Protein AF-A0A679HUT7-F1 (afdb_monomer)

Nearest PDB structures (foldseek):
  3ffs-assembly1_A  TM=4.035E-01  e=1.672E-01  Cryptosporidium parvum
  3ffs-assembly1_B  TM=3.932E-01  e=1.771E-01  Cryptosporidium parvum
  3ffs-assembly1_D  TM=3.730E-01  e=3.342E-01  Cryptosporidium parvum
  4xa9-assembly5_E  TM=5.544E-01  e=2.828E+00  Legionella pneumophila subsp. pneumophila str. Philadelphia 1
  3qfe-assembly1_A  TM=3.026E-01  e=4.487E+00  Coccidioides immitis RS

Secondary structure (DSSP, 8-state):
-----HHHHHHHHTTTEEEEEEEEE-TTS-EEEEEEEEE-GGG--HHHHHHHHHT-PPEEEEEE--S---HHHHHHHTTS-EEEEEEEEES---HHHHHHHTT---SEEEEEESSPPPHHHHHHHH---S-TTTTTS-EEEEE-S---HHHHHHHTT--SEEEEEEEGGG--HHHHHHHHT--SSEEEEEEEEE-S-HHHHHHHHHHHHTSTTEEEEEEETTS-EEEEE-----HHHHHHHHHHHHHHHH--

Organism: NCBI:txid1751046

Foldseek 3Di:
DDDQDVVNVVVQVVQQKDKDKDWDQDPVRDIDIAIEIEHEAVRLDLVSLVVQLVVVDEHQEYEYEYCAADLSSLLSLLSRRYQEYYHAEHAEQEQSSLLNNLSRPYLEYEHHYNADYDLNSLLNNLPNVPDPPSPARREYAYEHAADDLSSLQSQLARAYEYHYEYALVRCDPNSLLSNLSRLHQAYEYEYDDDPPPVVSVVVSCVSQLVRPRYWYWYDDPVGDIDTDDPPPNPVVVSVVVVVVVVVVVVVD

Structure (mmCIF, N/CA/C/O backbone):
data_AF-A0A679HUT7-F1
#
_entry.id   AF-A0A679HUT7-F1
#
loop_
_atom_site.group_PDB
_atom_site.id
_atom_site.type_symbol
_atom_site.label_atom_id
_atom_site.label_alt_id
_atom_site.label_comp_id
_atom_site.label_asym_id
_atom_site.label_entity_id
_atom_site.label_seq_id
_atom_site.pdbx_PDB_ins_code
_atom_site.Cartn_x
_atom_site.Cartn_y
_atom_site.Cartn_z
_atom_site.occupancy
_atom_site.B_iso_or_equiv
_atom_site.auth_seq_id
_atom_site.auth_comp_id
_atom_site.auth_asym_id
_atom_site.auth_atom_id
_atom_site.pdbx_PDB_model_num
ATOM 1 N N . MET A 1 1 ? 19.231 12.111 -22.256 1.00 45.69 1 MET A N 1
ATOM 2 C CA . MET A 1 1 ? 17.973 11.472 -21.830 1.00 45.69 1 MET A CA 1
ATOM 3 C C . MET A 1 1 ? 17.830 10.221 -22.673 1.00 45.69 1 MET A C 1
ATOM 5 O O . MET A 1 1 ? 17.731 10.350 -23.886 1.00 45.69 1 MET A O 1
ATOM 9 N N . ASN A 1 2 ? 17.965 9.038 -22.075 1.00 46.59 2 ASN A N 1
ATOM 10 C CA . ASN A 1 2 ? 17.813 7.786 -22.813 1.00 46.59 2 ASN A CA 1
ATOM 11 C C . ASN A 1 2 ? 16.316 7.518 -22.929 1.00 46.59 2 ASN A C 1
ATOM 13 O O . ASN A 1 2 ? 15.714 6.972 -22.017 1.00 46.59 2 ASN A O 1
ATOM 17 N N . ILE A 1 3 ? 15.710 8.002 -24.010 1.00 56.81 3 ILE A N 1
ATOM 18 C CA . ILE A 1 3 ? 14.368 7.577 -24.402 1.00 56.81 3 ILE A CA 1
ATOM 19 C C . ILE A 1 3 ? 14.493 6.111 -24.814 1.00 56.81 3 ILE A C 1
ATOM 21 O O . ILE A 1 3 ? 15.479 5.749 -25.461 1.00 56.81 3 ILE A O 1
ATOM 25 N N . LEU A 1 4 ? 13.523 5.285 -24.419 1.00 61.19 4 LEU A N 1
ATOM 26 C CA . LEU A 1 4 ? 13.405 3.891 -24.844 1.00 61.19 4 LEU A CA 1
ATOM 27 C C . LEU A 1 4 ? 13.807 3.727 -26.310 1.00 61.19 4 LEU A C 1
ATOM 29 O O . LEU A 1 4 ? 13.135 4.230 -27.213 1.00 61.19 4 LEU A O 1
ATOM 33 N N . THR A 1 5 ? 14.926 3.046 -26.550 1.00 59.31 5 THR A N 1
ATOM 34 C CA . THR A 1 5 ? 15.362 2.776 -27.917 1.00 59.31 5 THR A CA 1
ATOM 35 C C . THR A 1 5 ? 14.370 1.807 -28.568 1.00 59.31 5 THR A C 1
ATOM 37 O O . THR A 1 5 ? 13.731 1.018 -27.867 1.00 59.31 5 THR A O 1
ATOM 40 N N . PRO A 1 6 ? 14.229 1.809 -29.904 1.00 52.03 6 PRO A N 1
ATOM 41 C CA . PRO A 1 6 ? 13.322 0.896 -30.601 1.00 52.03 6 PRO A CA 1
ATOM 42 C C . PRO A 1 6 ? 13.528 -0.588 -30.256 1.00 52.03 6 PRO A C 1
ATOM 44 O O . PRO A 1 6 ? 12.572 -1.359 -30.269 1.00 52.03 6 PRO A O 1
ATOM 47 N N . ASP A 1 7 ? 14.752 -0.996 -29.913 1.00 59.19 7 ASP A N 1
ATOM 48 C CA . ASP A 1 7 ? 15.049 -2.371 -29.498 1.00 59.19 7 ASP A CA 1
ATOM 49 C C . ASP A 1 7 ? 14.535 -2.677 -28.086 1.00 59.19 7 ASP A C 1
ATOM 51 O O . ASP A 1 7 ? 13.994 -3.759 -27.853 1.00 59.19 7 ASP A O 1
ATOM 55 N N . ILE A 1 8 ? 14.612 -1.706 -27.170 1.00 63.84 8 ILE A N 1
ATOM 56 C CA . ILE A 1 8 ? 13.999 -1.816 -25.843 1.00 63.84 8 ILE A CA 1
ATOM 57 C C . ILE A 1 8 ? 12.469 -1.818 -25.986 1.00 63.84 8 ILE A C 1
ATOM 59 O O . ILE A 1 8 ? 11.807 -2.677 -25.413 1.00 63.84 8 ILE A O 1
ATOM 63 N N . ALA A 1 9 ? 11.901 -0.956 -26.838 1.00 59.03 9 ALA A N 1
ATOM 64 C CA . ALA A 1 9 ? 10.466 -0.934 -27.137 1.00 59.03 9 ALA A CA 1
ATOM 65 C C . ALA A 1 9 ? 9.951 -2.271 -27.712 1.00 59.03 9 ALA A C 1
ATOM 67 O O . ALA A 1 9 ? 8.862 -2.718 -27.354 1.00 59.03 9 ALA A O 1
ATOM 68 N N . ARG A 1 10 ? 10.741 -2.964 -28.547 1.00 59.03 10 ARG A N 1
ATOM 69 C CA . ARG A 1 10 ? 10.391 -4.314 -29.034 1.00 59.03 10 ARG A CA 1
ATOM 70 C C . ARG A 1 10 ? 10.438 -5.374 -27.931 1.00 59.03 10 ARG A C 1
ATOM 72 O O . ARG A 1 10 ? 9.573 -6.246 -27.909 1.00 59.03 10 ARG A O 1
ATOM 79 N N . GLN A 1 11 ? 11.408 -5.300 -27.018 1.00 63.81 11 GLN A N 1
ATOM 80 C CA . GLN A 1 11 ? 11.480 -6.207 -25.862 1.00 63.81 11 GLN A CA 1
ATOM 81 C C . GLN A 1 11 ? 10.328 -5.978 -24.867 1.00 63.81 11 GLN A C 1
ATOM 83 O O . GLN A 1 11 ? 9.839 -6.943 -24.287 1.00 63.81 11 GLN A O 1
ATOM 88 N N . ILE A 1 12 ? 9.879 -4.726 -24.724 1.00 65.50 12 ILE A N 1
ATOM 89 C CA . ILE A 1 12 ? 8.736 -4.280 -23.908 1.00 65.50 12 ILE A CA 1
ATOM 90 C C . ILE A 1 12 ? 7.417 -4.838 -24.456 1.00 65.50 12 ILE A C 1
ATOM 92 O O . ILE A 1 12 ? 6.703 -5.557 -23.759 1.00 65.50 12 ILE A O 1
ATOM 96 N N . ILE A 1 13 ? 7.105 -4.556 -25.726 1.00 62.28 13 ILE A N 1
ATOM 97 C CA . ILE A 1 13 ? 5.800 -4.899 -26.318 1.00 62.28 13 ILE A CA 1
ATOM 98 C C . ILE A 1 13 ? 5.624 -6.420 -26.426 1.00 62.28 13 ILE A C 1
ATOM 100 O O . ILE A 1 13 ? 4.544 -6.942 -26.165 1.00 62.28 13 ILE A O 1
ATOM 104 N N . GLY A 1 14 ? 6.694 -7.154 -26.754 1.00 62.91 14 GLY A N 1
ATOM 105 C CA . GLY A 1 14 ? 6.656 -8.618 -26.841 1.00 62.91 14 GLY A CA 1
ATOM 106 C C . GLY A 1 14 ? 6.478 -9.335 -25.497 1.00 62.91 14 GLY A C 1
ATOM 107 O O . GLY A 1 14 ? 6.278 -10.548 -25.485 1.00 62.91 14 GLY A O 1
ATOM 108 N N . ARG A 1 15 ? 6.562 -8.611 -24.375 1.00 65.88 15 ARG A N 1
ATOM 109 C CA . ARG A 1 15 ? 6.458 -9.145 -23.013 1.00 65.88 15 ARG A CA 1
ATOM 110 C C . ARG A 1 15 ? 5.329 -8.493 -22.213 1.00 65.88 15 ARG A C 1
ATOM 112 O O . ARG A 1 15 ? 5.434 -8.454 -21.003 1.00 65.88 15 ARG A O 1
ATOM 119 N N . GLY A 1 16 ? 4.291 -7.945 -22.850 1.00 70.88 16 GLY A N 1
ATOM 120 C CA . GLY A 1 16 ? 3.125 -7.397 -22.136 1.00 70.88 16 GLY A CA 1
ATOM 121 C C . GLY A 1 16 ? 3.429 -6.188 -21.245 1.00 70.88 16 GLY A C 1
ATOM 122 O O . GLY A 1 16 ? 2.763 -5.973 -20.233 1.00 70.88 16 GLY A O 1
ATOM 123 N N . TRP A 1 17 ? 4.466 -5.419 -21.585 1.00 77.12 17 TRP A N 1
ATOM 124 C CA . TRP A 1 17 ? 4.767 -4.165 -20.902 1.00 77.12 17 TRP A CA 1
ATOM 125 C C . TRP A 1 17 ? 4.093 -3.016 -21.643 1.00 77.12 17 TRP A C 1
ATOM 127 O O . TRP A 1 17 ? 4.146 -2.919 -22.872 1.00 77.12 17 TRP A O 1
ATOM 137 N N . HIS A 1 18 ? 3.527 -2.099 -20.874 1.00 81.44 18 HIS A N 1
ATOM 138 C CA . HIS A 1 18 ? 2.869 -0.898 -21.363 1.00 81.44 18 HIS A CA 1
ATOM 139 C C . HIS A 1 18 ? 3.719 0.296 -20.957 1.00 81.44 18 HIS A C 1
ATOM 141 O O . HIS A 1 18 ? 3.947 0.498 -19.769 1.00 81.44 18 HIS A O 1
ATOM 147 N N . VAL A 1 19 ? 4.208 1.085 -21.916 1.00 81.69 19 VAL A N 1
ATOM 148 C CA . VAL A 1 19 ? 4.921 2.327 -21.591 1.00 81.69 19 VAL A CA 1
ATOM 149 C C . VAL A 1 19 ? 4.206 3.521 -22.189 1.00 81.69 19 VAL A C 1
ATOM 151 O O . VAL A 1 19 ? 4.079 3.630 -23.408 1.00 81.69 19 VAL A O 1
ATOM 154 N N . ALA A 1 20 ? 3.792 4.440 -21.323 1.00 82.69 20 ALA A N 1
ATOM 155 C CA . ALA A 1 20 ? 3.307 5.751 -21.716 1.00 82.69 20 ALA A CA 1
ATOM 156 C C . ALA A 1 20 ? 4.442 6.768 -21.567 1.00 82.69 20 ALA A C 1
ATOM 158 O O . ALA A 1 20 ? 5.162 6.775 -20.571 1.00 82.69 20 ALA A O 1
ATOM 159 N N . THR A 1 21 ? 4.642 7.604 -22.586 1.00 83.06 21 THR A N 1
ATOM 160 C CA . THR A 1 21 ? 5.633 8.687 -22.561 1.00 83.06 21 THR A CA 1
ATOM 161 C C . THR A 1 21 ? 4.900 10.015 -22.591 1.00 83.06 21 THR A C 1
ATOM 163 O O . THR A 1 21 ? 4.043 10.233 -23.448 1.00 83.06 21 THR A O 1
ATOM 166 N N . HIS A 1 22 ? 5.244 10.895 -21.662 1.00 80.50 22 HIS A N 1
ATOM 167 C CA . HIS A 1 22 ? 4.615 12.194 -21.495 1.00 80.50 22 HIS A CA 1
ATOM 168 C C . HIS A 1 22 ? 5.663 13.283 -21.650 1.00 80.50 22 HIS A C 1
ATOM 170 O O . HIS A 1 22 ? 6.700 13.246 -20.995 1.00 80.50 22 HIS A O 1
ATOM 176 N N . GLU A 1 23 ? 5.383 14.264 -22.499 1.00 85.25 23 GLU A N 1
ATOM 177 C CA . GLU A 1 23 ? 6.208 15.457 -22.637 1.00 85.25 23 GLU A CA 1
ATOM 178 C C . GLU A 1 23 ? 5.458 16.643 -22.038 1.00 85.25 23 GLU A C 1
ATOM 180 O O . GLU A 1 23 ? 4.297 16.891 -22.371 1.00 85.25 23 GLU A O 1
ATOM 185 N N . TYR A 1 24 ? 6.109 17.393 -21.157 1.00 79.88 24 TYR A N 1
ATOM 186 C CA . TYR A 1 24 ? 5.542 18.619 -20.609 1.00 79.88 24 TYR A CA 1
ATOM 187 C C . TYR A 1 24 ? 6.600 19.707 -20.498 1.00 79.88 24 TYR A C 1
ATOM 189 O O . TYR A 1 24 ? 7.803 19.460 -20.444 1.00 79.88 24 TYR A O 1
ATOM 197 N N . ARG A 1 25 ? 6.140 20.957 -20.468 1.00 83.00 25 ARG A N 1
ATOM 198 C CA . ARG A 1 25 ? 7.007 22.110 -20.254 1.00 83.00 25 ARG A CA 1
ATOM 199 C C . ARG A 1 25 ? 7.063 22.411 -18.760 1.00 83.00 25 ARG A C 1
ATOM 201 O O . ARG A 1 25 ? 6.035 22.707 -18.156 1.00 83.00 25 ARG A O 1
ATOM 208 N N . ASN A 1 26 ? 8.245 22.327 -18.160 1.00 82.12 26 ASN A N 1
ATOM 209 C CA . ASN A 1 26 ? 8.424 22.643 -16.748 1.00 82.12 26 ASN A CA 1
ATOM 210 C C . ASN A 1 26 ? 8.286 24.159 -16.488 1.00 82.12 26 ASN A C 1
ATOM 212 O O . ASN A 1 26 ? 8.234 24.978 -17.408 1.00 82.12 26 ASN A O 1
ATOM 216 N N . TYR A 1 27 ? 8.282 24.550 -15.212 1.00 77.25 27 TYR A N 1
ATOM 217 C CA . TYR A 1 27 ? 8.150 25.949 -14.776 1.00 77.25 27 TYR A CA 1
ATOM 218 C C . TYR A 1 27 ? 9.283 26.875 -15.257 1.00 77.25 27 TYR A C 1
ATOM 220 O O . TYR A 1 27 ? 9.138 28.094 -15.226 1.00 77.25 27 TYR A O 1
ATOM 228 N N . LYS A 1 28 ? 10.409 26.310 -15.712 1.00 85.00 28 LYS A N 1
ATOM 229 C CA . LYS A 1 28 ? 11.538 27.039 -16.314 1.00 85.00 28 LYS A CA 1
ATOM 230 C C . LYS A 1 28 ? 11.430 27.143 -17.837 1.00 85.00 28 LYS A C 1
ATOM 232 O O . LYS A 1 28 ? 12.320 27.699 -18.470 1.00 85.00 28 LYS A O 1
ATOM 237 N N . GLY A 1 29 ? 10.369 26.604 -18.434 1.00 83.69 29 GLY A N 1
ATOM 238 C CA . GLY A 1 29 ? 10.155 26.611 -19.875 1.00 83.69 29 GLY A CA 1
ATOM 239 C C . GLY A 1 29 ? 10.864 25.486 -20.636 1.00 83.69 29 GLY A C 1
ATOM 240 O O . GLY A 1 29 ? 10.725 25.443 -21.859 1.00 83.69 29 GLY A O 1
ATOM 241 N N . ASN A 1 30 ? 11.572 24.577 -19.958 1.00 87.50 30 ASN A N 1
ATOM 242 C CA . ASN A 1 30 ? 12.242 23.436 -20.588 1.00 87.50 30 ASN A CA 1
ATOM 243 C C . ASN A 1 30 ? 11.243 22.305 -20.838 1.00 87.50 30 ASN A C 1
ATOM 245 O O . ASN A 1 30 ? 10.335 22.099 -20.034 1.00 87.50 30 ASN A O 1
ATOM 249 N N . ILE A 1 31 ? 11.429 21.557 -21.925 1.00 83.12 31 ILE A N 1
ATOM 250 C CA . ILE A 1 31 ? 10.681 20.318 -22.154 1.00 83.12 31 ILE A CA 1
ATOM 251 C C . ILE A 1 31 ? 11.313 19.223 -21.292 1.00 83.12 31 ILE A C 1
ATOM 253 O O . ILE A 1 31 ? 12.510 18.956 -21.400 1.00 83.12 31 ILE A O 1
ATOM 257 N N . GLU A 1 32 ? 10.505 18.616 -20.435 1.00 80.56 32 GLU A N 1
ATOM 258 C CA . GLU A 1 32 ? 10.829 17.409 -19.686 1.00 80.56 32 GLU A CA 1
ATOM 259 C C . GLU A 1 32 ? 9.983 16.260 -20.220 1.00 80.56 32 GLU A C 1
ATOM 261 O O . GLU A 1 32 ? 8.834 16.449 -20.625 1.00 80.56 32 GLU A O 1
ATOM 266 N N . VAL A 1 33 ? 10.572 15.068 -20.232 1.00 80.00 33 VAL A N 1
ATOM 267 C CA . VAL A 1 33 ? 9.890 13.851 -20.658 1.00 80.00 33 VAL A CA 1
ATOM 268 C C . VAL A 1 33 ? 9.904 12.859 -19.513 1.00 80.00 33 VAL A C 1
ATOM 270 O O . VAL A 1 33 ? 10.960 12.552 -18.954 1.00 80.00 33 VAL A O 1
ATOM 273 N N . THR A 1 34 ? 8.727 12.349 -19.187 1.00 82.56 34 THR A N 1
ATOM 274 C CA . THR A 1 34 ? 8.509 11.321 -18.178 1.00 82.56 34 THR A CA 1
ATOM 275 C C . THR A 1 34 ? 7.940 10.065 -18.813 1.00 82.56 34 THR A C 1
ATOM 277 O O . THR A 1 34 ? 7.355 10.099 -19.896 1.00 82.56 34 THR A O 1
ATOM 280 N N . GLN A 1 35 ? 8.151 8.933 -18.148 1.00 84.06 35 GLN A N 1
ATOM 281 C CA . GLN A 1 35 ? 7.640 7.647 -18.603 1.00 84.06 35 GLN A CA 1
ATOM 282 C C . GLN A 1 35 ? 6.975 6.900 -17.459 1.00 84.06 35 GLN A C 1
ATOM 284 O O . GLN A 1 35 ? 7.538 6.829 -16.364 1.00 84.06 35 GLN A O 1
ATOM 289 N N . ASP A 1 36 ? 5.812 6.336 -17.758 1.00 85.56 36 ASP A N 1
ATOM 290 C CA . ASP A 1 36 ? 5.047 5.457 -16.885 1.00 85.56 36 ASP A CA 1
ATOM 291 C C . ASP A 1 36 ? 5.103 4.043 -17.449 1.00 85.56 36 ASP A C 1
ATOM 293 O O . ASP A 1 36 ? 4.882 3.842 -18.645 1.00 85.56 36 ASP A O 1
ATOM 297 N N . VAL A 1 37 ? 5.427 3.071 -16.600 1.00 86.88 37 VAL A N 1
ATOM 298 C CA . VAL A 1 37 ? 5.592 1.671 -16.998 1.00 86.88 37 VAL A CA 1
ATOM 299 C C . VAL A 1 37 ? 4.563 0.813 -16.276 1.00 86.88 37 VAL A C 1
ATOM 301 O O . VAL A 1 37 ? 4.526 0.792 -15.051 1.00 86.88 37 VAL A O 1
ATOM 304 N N . GLY A 1 38 ? 3.754 0.085 -17.037 1.00 85.31 38 GLY A N 1
ATOM 305 C CA . GLY A 1 38 ? 2.804 -0.912 -16.560 1.00 85.31 38 GLY A CA 1
ATOM 306 C C . GLY A 1 38 ? 3.226 -2.323 -16.960 1.00 85.31 38 GLY A C 1
ATOM 307 O O . GLY A 1 38 ? 3.664 -2.531 -18.091 1.00 85.31 38 GLY A O 1
ATOM 308 N N . LEU A 1 39 ? 3.057 -3.300 -16.069 1.00 82.88 39 LEU A N 1
ATOM 309 C CA . LEU A 1 39 ? 3.167 -4.720 -16.407 1.00 82.88 39 LEU A CA 1
ATOM 310 C C . LEU A 1 39 ? 1.909 -5.499 -16.043 1.00 82.88 39 LEU A C 1
ATOM 312 O O . LEU A 1 39 ? 1.374 -5.390 -14.932 1.00 82.88 39 LEU A O 1
ATOM 316 N N . ASP A 1 40 ? 1.505 -6.349 -16.982 1.00 78.44 40 ASP A N 1
ATOM 317 C CA . ASP A 1 40 ? 0.509 -7.382 -16.747 1.00 78.44 40 ASP A CA 1
ATOM 318 C C . ASP A 1 40 ? 1.110 -8.549 -15.948 1.00 78.44 40 ASP A C 1
ATOM 320 O O . ASP A 1 40 ? 2.301 -8.850 -16.049 1.00 78.44 40 ASP A O 1
ATOM 324 N N . TYR A 1 41 ? 0.264 -9.210 -15.152 1.00 71.62 41 TYR A N 1
ATOM 325 C CA . TYR A 1 41 ? 0.669 -10.222 -14.167 1.00 71.62 41 TYR A CA 1
ATOM 326 C C . TYR A 1 41 ? 1.566 -11.321 -14.742 1.00 71.62 41 TYR A C 1
ATOM 328 O O . TYR A 1 41 ? 2.597 -11.648 -14.152 1.00 71.62 41 TYR A O 1
ATOM 336 N N . ASP A 1 42 ? 1.210 -11.836 -15.919 1.00 73.94 42 ASP A N 1
ATOM 337 C CA . ASP A 1 42 ? 1.892 -12.963 -16.566 1.00 73.94 42 ASP A CA 1
ATOM 338 C C . ASP A 1 42 ? 3.348 -12.653 -16.958 1.00 73.94 42 ASP A C 1
ATOM 340 O O . ASP A 1 42 ? 4.114 -13.553 -17.306 1.00 73.94 42 ASP A O 1
ATOM 344 N N . TYR A 1 43 ? 3.752 -11.383 -16.885 1.00 75.12 43 TYR A N 1
ATOM 345 C CA . TYR A 1 43 ? 5.058 -10.905 -17.325 1.00 75.12 43 TYR A CA 1
ATOM 346 C C . TYR A 1 43 ? 5.927 -10.352 -16.201 1.00 75.12 43 TYR A C 1
ATOM 348 O O . TYR A 1 43 ? 7.037 -9.867 -16.449 1.00 75.12 43 TYR A O 1
ATOM 356 N N . CYS A 1 44 ? 5.469 -10.461 -14.957 1.00 76.00 44 CYS A N 1
ATOM 357 C CA . CYS A 1 44 ? 6.205 -9.996 -13.796 1.00 76.00 44 CYS A CA 1
ATOM 358 C C . CYS A 1 44 ? 7.273 -11.001 -13.315 1.00 76.00 44 CYS A C 1
ATOM 360 O O . CYS A 1 44 ? 7.310 -11.379 -12.144 1.00 76.00 44 CYS A O 1
ATOM 362 N N . THR A 1 45 ? 8.153 -11.441 -14.219 1.00 82.44 45 THR A N 1
ATOM 363 C CA . THR A 1 45 ? 9.213 -12.414 -13.906 1.00 82.44 45 THR A CA 1
ATOM 364 C C . THR A 1 45 ? 10.440 -11.753 -13.257 1.00 82.44 45 THR A C 1
ATOM 366 O O . THR A 1 45 ? 10.670 -10.547 -13.430 1.00 82.44 45 THR A O 1
ATOM 369 N N . PRO A 1 46 ? 11.294 -12.517 -12.550 1.00 85.12 46 PRO A N 1
ATOM 370 C CA . PRO A 1 46 ? 12.547 -11.997 -12.011 1.00 85.12 46 PRO A CA 1
ATOM 371 C C . PRO A 1 46 ? 13.465 -11.379 -13.079 1.00 85.12 46 PRO A C 1
ATOM 373 O O . PRO A 1 46 ? 14.157 -10.402 -12.789 1.00 85.12 46 PRO A O 1
ATOM 376 N N . GLU A 1 47 ? 13.502 -11.917 -14.298 1.00 83.88 47 GLU A N 1
ATOM 377 C CA . GLU A 1 47 ? 14.307 -11.395 -15.411 1.00 83.88 47 GLU A CA 1
ATOM 378 C C . GLU A 1 47 ? 13.738 -10.075 -15.924 1.00 83.88 47 GLU A C 1
ATOM 380 O O . GLU A 1 47 ? 14.491 -9.134 -16.174 1.00 83.88 47 GLU A O 1
ATOM 385 N N . ALA A 1 48 ? 12.411 -9.986 -16.043 1.00 82.50 48 ALA A N 1
ATOM 386 C CA . ALA A 1 48 ? 11.719 -8.766 -16.434 1.00 82.50 48 ALA A CA 1
ATOM 387 C C . ALA A 1 48 ? 12.000 -7.624 -15.444 1.00 82.50 48 ALA A C 1
ATOM 389 O O . ALA A 1 48 ? 12.392 -6.528 -15.850 1.00 82.50 48 ALA A O 1
ATOM 390 N N . MET A 1 49 ? 11.899 -7.898 -14.140 1.00 86.81 49 MET A N 1
ATOM 391 C CA . MET A 1 49 ? 12.224 -6.905 -13.112 1.00 86.81 49 MET A CA 1
ATOM 392 C C . MET A 1 49 ? 13.706 -6.526 -13.122 1.00 86.81 49 MET A C 1
ATOM 394 O O . MET A 1 49 ? 14.046 -5.359 -12.939 1.00 86.81 49 MET A O 1
ATOM 398 N N . GLN A 1 50 ? 14.600 -7.489 -13.367 1.00 86.94 50 GLN A N 1
ATOM 399 C CA . GLN A 1 50 ? 16.031 -7.205 -13.448 1.00 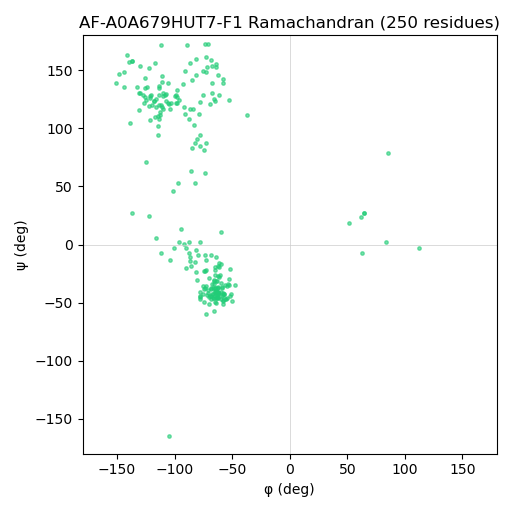86.94 50 GLN A CA 1
ATOM 400 C C . GLN A 1 50 ? 16.349 -6.270 -14.621 1.00 86.94 50 GLN A C 1
ATOM 402 O O . GLN A 1 50 ? 17.118 -5.328 -14.448 1.00 86.94 50 GLN A O 1
ATOM 407 N N . MET A 1 51 ? 15.699 -6.457 -15.773 1.00 83.00 51 MET A N 1
ATOM 408 C CA . MET A 1 51 ? 15.850 -5.552 -16.914 1.00 83.00 51 MET A CA 1
ATOM 409 C C . MET A 1 51 ? 15.479 -4.105 -16.557 1.00 83.00 51 MET A C 1
ATOM 411 O O . MET A 1 51 ? 16.228 -3.195 -16.902 1.00 83.00 51 MET A O 1
ATOM 415 N N . LEU A 1 52 ? 14.384 -3.882 -15.819 1.00 82.88 52 LEU A N 1
ATOM 416 C CA . LEU A 1 52 ? 13.978 -2.538 -15.375 1.00 82.88 52 LEU A CA 1
ATOM 417 C C . LEU A 1 52 ? 14.999 -1.893 -14.437 1.00 82.88 52 LEU A C 1
ATOM 419 O O . LEU A 1 52 ? 15.301 -0.706 -14.568 1.00 82.88 52 LEU A O 1
ATOM 423 N N . VAL A 1 53 ? 15.559 -2.678 -13.515 1.00 86.06 53 VAL A N 1
ATOM 424 C CA . VAL A 1 53 ? 16.635 -2.223 -12.625 1.00 86.06 53 VAL A CA 1
ATOM 425 C C . VAL A 1 53 ? 17.882 -1.848 -13.435 1.00 86.06 53 VAL A C 1
ATOM 427 O O . VAL A 1 53 ? 18.509 -0.816 -13.177 1.00 86.06 53 VAL A O 1
ATOM 430 N N . ASP A 1 54 ? 18.227 -2.646 -14.445 1.00 85.50 54 ASP A N 1
ATOM 431 C CA . ASP A 1 54 ? 19.433 -2.461 -15.254 1.00 85.50 54 ASP A CA 1
ATOM 432 C C . ASP A 1 54 ? 19.350 -1.273 -16.219 1.00 85.50 54 ASP A C 1
ATOM 434 O O . ASP A 1 54 ? 20.388 -0.720 -16.592 1.00 85.50 54 ASP A O 1
ATOM 438 N N . TRP A 1 55 ? 18.146 -0.816 -16.581 1.00 80.62 55 TRP A N 1
ATOM 439 C CA . TRP A 1 55 ? 17.983 0.375 -17.424 1.00 80.62 55 TRP A CA 1
ATOM 440 C C . TRP A 1 55 ? 18.467 1.654 -16.744 1.00 80.62 55 TRP A C 1
ATOM 442 O O . TRP A 1 55 ? 18.788 2.620 -17.438 1.00 80.62 55 TRP A O 1
ATOM 452 N N . LYS A 1 56 ? 18.550 1.672 -15.402 1.00 78.69 56 LYS A N 1
ATOM 453 C CA . LYS A 1 56 ? 19.014 2.817 -14.589 1.00 78.69 56 LYS A CA 1
ATOM 454 C C . LYS A 1 56 ? 18.311 4.141 -14.922 1.00 78.69 56 LYS A C 1
ATOM 456 O O . LYS A 1 56 ? 18.805 5.218 -14.583 1.00 78.69 56 LYS A O 1
ATOM 461 N N . GLN A 1 57 ? 17.164 4.068 -15.584 1.00 79.25 57 GLN A N 1
ATOM 462 C CA . GLN A 1 57 ? 16.341 5.208 -15.924 1.00 79.25 57 GLN A CA 1
ATOM 463 C C . GLN A 1 57 ? 15.433 5.527 -14.742 1.00 79.25 57 GLN A C 1
ATOM 465 O O . GLN A 1 57 ? 14.941 4.620 -14.077 1.00 79.25 57 GLN A O 1
ATOM 470 N N . LYS A 1 58 ? 15.220 6.820 -14.484 1.00 83.50 58 LYS A N 1
ATOM 471 C CA . LYS A 1 58 ? 14.197 7.253 -13.539 1.00 83.50 58 LYS A CA 1
ATOM 472 C C . LYS A 1 58 ? 12.844 7.305 -14.249 1.00 83.50 58 LYS A C 1
ATOM 474 O O . LYS A 1 58 ? 12.685 8.083 -15.190 1.00 83.50 58 LYS A O 1
ATOM 479 N N . PHE A 1 59 ? 11.901 6.484 -13.809 1.00 86.00 59 PHE A N 1
ATOM 480 C CA . PHE A 1 59 ? 10.512 6.516 -14.259 1.00 86.00 59 PHE A CA 1
ATOM 481 C C . PHE A 1 59 ? 9.706 7.513 -13.433 1.00 86.00 59 PHE A C 1
ATOM 483 O O . PHE A 1 59 ? 10.044 7.817 -12.286 1.00 86.00 59 PHE A O 1
ATOM 490 N N . GLN A 1 60 ? 8.618 8.009 -14.009 1.00 87.75 60 GLN A N 1
ATOM 491 C CA . GLN A 1 60 ? 7.633 8.744 -13.235 1.00 87.75 60 GLN A CA 1
ATOM 492 C C . GLN A 1 60 ? 6.866 7.759 -12.365 1.00 87.75 60 GLN A C 1
ATOM 494 O O . GLN A 1 60 ? 6.979 7.828 -11.143 1.00 87.75 60 GLN A O 1
ATOM 499 N N . SER A 1 61 ? 6.190 6.786 -12.970 1.00 88.94 61 SER A N 1
ATOM 500 C CA . SER A 1 61 ? 5.554 5.702 -12.233 1.00 88.94 61 SER A CA 1
ATOM 501 C C . SER A 1 61 ? 5.898 4.319 -12.771 1.00 88.94 61 SER A C 1
ATOM 503 O O . SER A 1 61 ? 6.227 4.129 -13.944 1.00 88.94 61 SER A O 1
ATOM 505 N N . PHE A 1 62 ? 5.824 3.346 -11.873 1.00 89.75 62 PHE A N 1
ATOM 506 C CA . PHE A 1 62 ? 5.851 1.931 -12.179 1.00 89.75 62 PHE A CA 1
ATOM 507 C C . PHE A 1 62 ? 4.626 1.273 -11.552 1.00 89.75 62 PHE A C 1
ATOM 509 O O . PHE A 1 62 ? 4.394 1.404 -10.351 1.00 89.75 62 PHE A O 1
ATOM 516 N N . GLN A 1 63 ? 3.862 0.544 -12.354 1.00 90.88 63 GLN A N 1
ATOM 517 C CA . GLN A 1 63 ? 2.707 -0.218 -11.917 1.00 90.88 63 GLN A CA 1
ATOM 518 C C . GLN A 1 63 ? 2.851 -1.670 -12.351 1.00 90.88 63 GLN A C 1
ATOM 520 O O . GLN A 1 63 ? 3.145 -1.968 -13.506 1.00 90.88 63 GLN A O 1
ATOM 525 N N . ALA A 1 64 ? 2.566 -2.586 -11.438 1.00 87.31 64 ALA A N 1
ATOM 526 C CA . ALA A 1 64 ? 2.511 -3.998 -11.765 1.00 87.31 64 ALA A CA 1
ATOM 527 C C . ALA A 1 64 ? 1.408 -4.683 -10.967 1.00 87.31 64 ALA A C 1
ATOM 529 O O . ALA A 1 64 ? 1.238 -4.459 -9.766 1.00 87.31 64 ALA A O 1
ATOM 530 N N . ASN A 1 65 ? 0.643 -5.526 -11.654 1.00 84.00 65 ASN A N 1
ATOM 531 C CA . ASN A 1 65 ? -0.393 -6.325 -11.019 1.00 84.00 65 ASN A CA 1
ATOM 532 C C . ASN A 1 65 ? 0.216 -7.659 -10.600 1.00 84.00 65 ASN A C 1
ATOM 534 O O . ASN A 1 65 ? 0.567 -8.465 -11.451 1.00 84.00 65 ASN A O 1
ATOM 538 N N . PHE A 1 66 ? 0.323 -7.893 -9.297 1.00 83.69 66 PHE A N 1
ATOM 539 C CA . PHE A 1 66 ? 0.769 -9.162 -8.733 1.00 83.69 66 PHE A CA 1
ATOM 540 C C . PHE A 1 66 ? -0.370 -9.817 -7.981 1.00 83.69 66 PHE A C 1
ATOM 542 O O . PHE A 1 66 ? -1.007 -9.145 -7.182 1.00 83.69 66 PHE A O 1
ATOM 549 N N . LYS A 1 67 ? -0.585 -11.119 -8.172 1.00 82.56 67 LYS 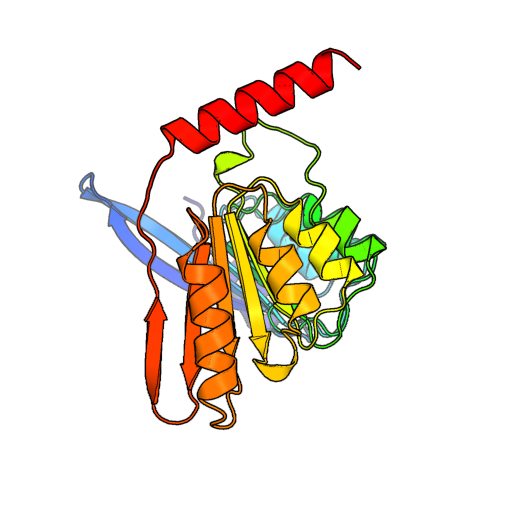A N 1
ATOM 550 C CA . LYS A 1 67 ? -1.339 -11.917 -7.201 1.00 82.56 67 LYS A CA 1
ATOM 551 C C . LYS A 1 67 ? -0.482 -12.185 -5.961 1.00 82.56 67 LYS A C 1
ATOM 553 O O . LYS A 1 67 ? -0.891 -11.884 -4.854 1.00 82.56 67 LYS A O 1
ATOM 558 N N . SER A 1 68 ? 0.745 -12.650 -6.155 1.00 85.12 68 SER A N 1
ATOM 559 C CA . SER A 1 68 ? 1.771 -12.788 -5.120 1.00 85.12 68 SER A CA 1
ATOM 560 C C . SER A 1 68 ? 3.109 -12.305 -5.674 1.00 85.12 68 SER A C 1
ATOM 562 O O . SER A 1 68 ? 3.290 -12.235 -6.893 1.00 85.12 68 SER A O 1
ATOM 564 N N . ILE A 1 69 ? 4.031 -11.935 -4.787 1.00 88.50 69 ILE A N 1
ATOM 565 C CA . ILE A 1 69 ? 5.378 -11.496 -5.155 1.00 88.50 69 ILE A CA 1
ATOM 566 C C . ILE A 1 69 ? 6.361 -12.424 -4.460 1.00 88.50 69 ILE A C 1
ATOM 568 O O . ILE A 1 69 ? 6.315 -12.575 -3.246 1.00 88.50 69 ILE A O 1
ATOM 572 N N . GLU A 1 70 ? 7.269 -13.029 -5.216 1.00 89.88 70 GLU A N 1
ATOM 573 C CA . GLU A 1 70 ? 8.371 -13.777 -4.619 1.00 89.88 70 GLU A CA 1
ATOM 574 C C . GLU A 1 70 ? 9.399 -12.818 -3.990 1.00 89.88 70 GLU A C 1
ATOM 576 O O . GLU A 1 70 ? 9.642 -11.735 -4.540 1.00 89.88 70 GLU A O 1
ATOM 581 N N . PRO A 1 71 ? 10.099 -13.207 -2.907 1.00 89.56 71 PRO A N 1
ATOM 582 C CA . PRO A 1 71 ? 11.078 -12.343 -2.244 1.00 89.56 71 PRO A CA 1
ATOM 583 C C . PRO A 1 71 ? 12.146 -11.757 -3.183 1.00 89.56 71 PRO A C 1
ATOM 585 O O . PRO A 1 71 ? 12.604 -10.626 -2.990 1.00 89.56 71 PRO A O 1
ATOM 588 N N . GLU A 1 72 ? 12.566 -12.521 -4.198 1.00 90.56 72 GLU A N 1
ATOM 589 C CA . GLU A 1 72 ? 13.535 -12.069 -5.200 1.00 90.56 72 GLU A CA 1
ATOM 590 C C . GLU A 1 72 ? 12.963 -10.946 -6.074 1.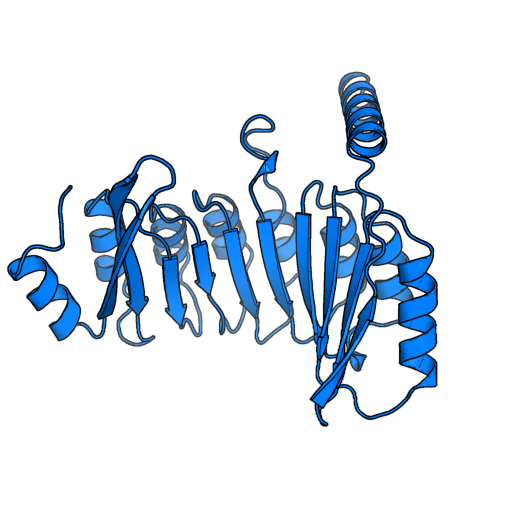00 90.56 72 GLU A C 1
ATOM 592 O O . GLU A 1 72 ? 13.613 -9.917 -6.281 1.00 90.56 72 GLU A O 1
ATOM 597 N N . VAL A 1 73 ? 11.728 -11.122 -6.545 1.00 90.31 73 VAL A N 1
ATOM 598 C CA . VAL A 1 73 ? 10.998 -10.141 -7.354 1.00 90.31 73 VAL A CA 1
ATOM 599 C C . VAL A 1 73 ? 10.757 -8.869 -6.537 1.00 90.31 73 VAL A C 1
ATOM 601 O O . VAL A 1 73 ? 11.075 -7.781 -7.015 1.00 90.31 73 VAL A O 1
ATOM 604 N N . ALA A 1 74 ? 10.326 -8.986 -5.274 1.00 91.19 74 ALA A N 1
ATOM 605 C CA . ALA A 1 74 ? 10.175 -7.851 -4.357 1.00 91.19 74 ALA A CA 1
ATOM 606 C C . ALA A 1 74 ? 11.489 -7.071 -4.186 1.00 91.19 74 ALA A C 1
ATOM 608 O O . ALA A 1 74 ? 11.507 -5.840 -4.212 1.00 91.19 74 ALA A O 1
ATOM 609 N N . GLY A 1 75 ? 12.612 -7.789 -4.059 1.00 90.56 75 GLY A N 1
ATOM 610 C CA . GLY A 1 75 ? 13.943 -7.190 -3.961 1.00 90.56 75 GLY A CA 1
ATOM 611 C C . GLY A 1 75 ? 14.368 -6.423 -5.215 1.00 90.56 75 GLY A C 1
ATOM 612 O O . GLY A 1 75 ? 15.094 -5.433 -5.106 1.00 90.56 75 GLY A O 1
ATOM 613 N N . LYS A 1 76 ? 13.919 -6.849 -6.399 1.00 90.88 76 LYS A N 1
ATOM 614 C CA . LYS A 1 76 ? 14.164 -6.140 -7.663 1.00 90.88 76 LYS A CA 1
ATOM 615 C C . LYS A 1 76 ? 13.240 -4.933 -7.808 1.00 90.88 76 LYS A C 1
ATOM 617 O O . LYS A 1 76 ? 13.737 -3.854 -8.114 1.00 90.88 76 LYS A O 1
ATOM 622 N N . ILE A 1 77 ? 11.951 -5.078 -7.490 1.00 89.69 77 ILE A N 1
ATOM 623 C CA . ILE A 1 77 ? 10.971 -3.978 -7.498 1.00 89.69 77 ILE A CA 1
ATOM 624 C C . ILE A 1 77 ? 11.439 -2.816 -6.619 1.00 89.69 77 ILE A C 1
ATOM 626 O O . ILE A 1 77 ? 11.455 -1.677 -7.074 1.00 89.69 77 ILE A O 1
ATOM 630 N N . ALA A 1 78 ? 11.909 -3.099 -5.401 1.00 88.75 78 ALA A N 1
ATOM 631 C CA . ALA A 1 78 ? 12.404 -2.078 -4.474 1.00 88.75 78 ALA A CA 1
ATOM 632 C C . ALA A 1 78 ? 13.593 -1.260 -5.021 1.00 88.75 78 ALA A C 1
ATOM 634 O O . ALA A 1 78 ? 13.917 -0.194 -4.503 1.00 88.75 78 ALA A O 1
ATOM 635 N N . ARG A 1 79 ? 14.268 -1.751 -6.065 1.00 89.56 79 ARG A N 1
ATOM 636 C CA . ARG A 1 79 ? 15.411 -1.089 -6.709 1.00 89.56 79 ARG A CA 1
ATOM 637 C C . ARG A 1 79 ? 15.038 -0.373 -8.006 1.00 89.56 79 ARG A C 1
ATOM 639 O O . ARG A 1 79 ? 15.919 0.235 -8.615 1.00 89.56 79 ARG A O 1
ATOM 646 N N . ILE A 1 80 ? 13.783 -0.452 -8.449 1.00 87.31 80 ILE A N 1
ATOM 647 C CA . ILE A 1 80 ? 13.307 0.275 -9.626 1.00 87.31 80 ILE A CA 1
ATOM 648 C C . ILE A 1 80 ? 13.273 1.764 -9.283 1.00 87.31 80 ILE A C 1
ATOM 650 O O . ILE A 1 80 ? 12.593 2.196 -8.355 1.00 87.31 80 ILE A O 1
ATOM 654 N N . ASN A 1 81 ? 14.022 2.560 -10.044 1.00 86.38 81 ASN A N 1
ATOM 655 C CA . ASN A 1 81 ? 14.113 3.999 -9.837 1.00 86.38 81 ASN A CA 1
ATOM 656 C C . ASN A 1 81 ? 12.863 4.681 -10.406 1.00 86.38 81 ASN A C 1
ATOM 658 O O . ASN A 1 81 ? 12.795 4.961 -11.600 1.00 86.38 81 ASN A O 1
ATOM 662 N N . CYS A 1 82 ? 11.862 4.923 -9.567 1.00 86.12 82 CYS A N 1
ATOM 663 C CA . CYS A 1 82 ? 10.610 5.577 -9.945 1.00 86.12 82 CYS A CA 1
ATOM 664 C C . CYS A 1 82 ? 10.190 6.596 -8.881 1.00 86.12 82 CYS A C 1
ATOM 666 O O . CYS A 1 82 ? 10.634 6.497 -7.744 1.00 86.12 82 CYS A O 1
ATOM 668 N N . ASN A 1 83 ? 9.356 7.583 -9.226 1.00 85.94 83 ASN A N 1
ATOM 669 C CA . ASN A 1 83 ? 8.748 8.447 -8.204 1.00 85.94 83 ASN A CA 1
ATOM 670 C C . ASN A 1 83 ? 7.583 7.720 -7.513 1.00 85.94 83 ASN A C 1
ATOM 672 O O . ASN A 1 83 ? 7.450 7.798 -6.297 1.00 85.94 83 ASN A O 1
ATOM 676 N N . TYR A 1 84 ? 6.765 6.991 -8.280 1.00 88.19 84 TYR A N 1
ATOM 677 C CA . TYR A 1 84 ? 5.570 6.310 -7.780 1.00 88.19 84 TYR A CA 1
ATOM 678 C C . TYR A 1 84 ? 5.601 4.815 -8.107 1.00 88.19 84 TYR A C 1
ATOM 680 O O . TYR A 1 84 ? 5.694 4.436 -9.274 1.00 88.19 84 TYR A O 1
ATOM 688 N N . LEU A 1 85 ? 5.479 3.971 -7.087 1.00 90.88 85 LEU A N 1
ATOM 689 C CA . LEU A 1 85 ? 5.402 2.517 -7.205 1.00 90.88 85 LEU A CA 1
ATOM 690 C C . LEU A 1 85 ? 3.989 2.044 -6.834 1.00 90.88 85 LEU A C 1
ATOM 692 O O . LEU A 1 85 ? 3.562 2.236 -5.699 1.00 90.88 85 LEU A O 1
ATOM 696 N N . TYR A 1 86 ? 3.279 1.410 -7.771 1.00 91.69 86 TYR A N 1
ATOM 697 C CA . TYR A 1 86 ? 1.898 0.943 -7.609 1.00 91.69 86 TYR A CA 1
ATOM 698 C C . TYR A 1 86 ? 1.785 -0.583 -7.703 1.00 91.69 86 TYR A C 1
ATOM 700 O O . TYR A 1 86 ? 2.025 -1.178 -8.755 1.00 91.69 86 TYR A O 1
ATOM 708 N N . LEU A 1 87 ? 1.331 -1.207 -6.615 1.00 92.62 87 LEU A N 1
ATOM 709 C CA . LEU A 1 87 ? 1.058 -2.643 -6.497 1.00 92.62 87 LEU A CA 1
ATOM 710 C C . LEU A 1 87 ? -0.398 -2.857 -6.024 1.00 92.62 87 LEU A C 1
ATOM 712 O O . LEU A 1 87 ? -0.626 -3.219 -4.872 1.00 92.62 87 LEU A O 1
ATOM 716 N N . PRO A 1 88 ? -1.413 -2.594 -6.870 1.00 89.94 88 PRO A N 1
ATOM 717 C CA . PRO A 1 88 ? -2.792 -2.355 -6.418 1.00 89.94 88 PRO A CA 1
ATOM 718 C C . PRO A 1 88 ? -3.616 -3.610 -6.079 1.00 89.94 88 PRO A C 1
ATOM 720 O O . PRO A 1 88 ? -4.748 -3.488 -5.616 1.00 89.94 88 PRO A O 1
ATOM 723 N N . LYS A 1 89 ? -3.127 -4.819 -6.381 1.00 86.56 89 LYS A N 1
ATOM 724 C CA . LYS A 1 89 ? -3.931 -6.059 -6.330 1.00 86.56 89 LYS A CA 1
ATOM 725 C C . LYS A 1 89 ? -3.210 -7.251 -5.700 1.00 86.56 89 LYS A C 1
ATOM 727 O O . LYS A 1 89 ? -3.521 -8.393 -6.028 1.00 86.56 89 LYS A O 1
ATOM 732 N N . LEU A 1 90 ? -2.264 -6.985 -4.808 1.00 90.88 90 LEU A N 1
ATOM 733 C CA . LEU A 1 90 ? -1.502 -8.028 -4.137 1.00 90.88 90 LEU A CA 1
ATOM 734 C C . LEU A 1 90 ? -2.417 -8.833 -3.196 1.00 90.88 90 LEU A C 1
ATOM 736 O O . LEU A 1 90 ? -3.188 -8.272 -2.427 1.00 90.88 90 LEU A O 1
ATOM 740 N N . GLU A 1 91 ? -2.394 -10.160 -3.271 1.00 90.19 91 GLU A N 1
ATOM 741 C CA . GLU A 1 91 ? -3.279 -11.012 -2.468 1.00 90.19 91 GLU A CA 1
ATOM 742 C C . GLU A 1 91 ? -2.899 -10.970 -0.988 1.00 90.19 91 GLU A C 1
ATOM 744 O O . GLU A 1 91 ? -3.765 -10.815 -0.125 1.00 90.19 91 GLU A O 1
ATOM 749 N N . VAL A 1 92 ? -1.597 -11.065 -0.717 1.00 88.81 92 VAL A N 1
ATOM 750 C CA . VAL A 1 92 ? -1.007 -11.066 0.620 1.00 88.81 92 VAL A CA 1
ATOM 751 C C . VAL A 1 92 ? 0.377 -10.421 0.582 1.00 88.81 92 VAL A C 1
ATOM 753 O O . VAL A 1 92 ? 1.106 -10.540 -0.404 1.00 88.81 92 VAL A O 1
ATOM 756 N N . LEU A 1 93 ? 0.739 -9.743 1.669 1.00 92.31 93 LEU A N 1
ATOM 757 C CA . LEU A 1 93 ? 2.088 -9.250 1.914 1.00 92.31 93 LEU A CA 1
ATOM 758 C C . LEU A 1 93 ? 2.665 -10.013 3.107 1.00 92.31 93 LEU A C 1
ATOM 760 O O . LEU A 1 93 ? 2.223 -9.795 4.237 1.00 92.31 93 LEU A O 1
ATOM 764 N N . GLU A 1 94 ? 3.624 -10.906 2.867 1.00 94.00 94 GLU A N 1
ATOM 765 C CA . GLU A 1 94 ? 4.322 -11.597 3.951 1.00 94.00 94 GLU A CA 1
ATOM 766 C C . GLU A 1 94 ? 5.556 -10.806 4.406 1.00 94.00 94 GLU A C 1
ATOM 768 O O . GLU A 1 94 ? 5.951 -9.783 3.836 1.00 94.00 94 GLU A O 1
ATOM 773 N N . VAL A 1 95 ? 6.161 -11.267 5.501 1.00 94.75 95 VAL A N 1
ATOM 774 C CA . VAL A 1 95 ? 7.253 -10.565 6.187 1.00 94.75 95 VAL A CA 1
ATOM 775 C C . VAL A 1 95 ? 8.489 -10.419 5.290 1.00 94.75 95 VAL A C 1
ATOM 777 O O . VAL A 1 95 ? 9.183 -9.398 5.349 1.00 94.75 95 VAL A O 1
ATOM 780 N N . SER A 1 96 ? 8.792 -11.418 4.455 1.00 93.81 96 SER A N 1
ATOM 781 C CA . SER A 1 96 ? 9.940 -11.382 3.543 1.00 93.81 96 SER A CA 1
ATOM 782 C C . SER A 1 96 ? 9.796 -10.301 2.481 1.00 93.81 96 SER A C 1
ATOM 784 O O . SER A 1 96 ? 10.742 -9.540 2.265 1.00 93.81 96 SER A O 1
ATOM 786 N N . GLU A 1 97 ? 8.632 -10.197 1.846 1.00 92.19 97 GLU A N 1
ATOM 787 C CA . GLU A 1 97 ? 8.356 -9.220 0.792 1.00 92.19 97 GLU A CA 1
ATOM 788 C C . GLU A 1 97 ? 8.236 -7.826 1.396 1.00 92.19 97 GLU A C 1
ATOM 790 O O . GLU A 1 97 ? 8.861 -6.897 0.885 1.00 92.19 97 GLU A O 1
ATOM 795 N N . ALA A 1 98 ? 7.537 -7.694 2.530 1.00 92.00 98 ALA A N 1
ATOM 796 C CA . ALA A 1 98 ? 7.445 -6.456 3.302 1.00 92.00 98 ALA A CA 1
ATOM 797 C C . ALA A 1 98 ? 8.830 -5.859 3.576 1.00 92.00 98 ALA A C 1
ATOM 799 O O . ALA A 1 98 ? 9.074 -4.691 3.280 1.00 92.00 98 ALA A O 1
ATOM 800 N N . ARG A 1 99 ? 9.775 -6.682 4.048 1.00 91.06 99 ARG A N 1
ATOM 801 C CA . ARG A 1 99 ? 11.158 -6.263 4.337 1.00 91.06 99 ARG A CA 1
ATOM 802 C C . ARG A 1 99 ? 11.927 -5.796 3.107 1.00 91.06 99 ARG A C 1
ATOM 804 O O . ARG A 1 99 ? 12.858 -4.999 3.221 1.00 91.06 99 ARG A O 1
ATOM 811 N N . ARG A 1 100 ? 11.629 -6.365 1.940 1.00 91.25 100 ARG A N 1
ATOM 812 C CA . ARG A 1 100 ? 12.272 -5.975 0.680 1.00 91.25 100 ARG A CA 1
ATOM 813 C C . ARG A 1 100 ? 11.663 -4.680 0.161 1.00 91.25 100 ARG A C 1
ATOM 815 O O . ARG A 1 100 ? 12.415 -3.771 -0.173 1.00 91.25 100 ARG A O 1
ATOM 822 N N . LEU A 1 101 ? 10.335 -4.587 0.153 1.00 88.88 101 LEU A N 1
ATOM 823 C CA . LEU A 1 101 ? 9.588 -3.429 -0.336 1.00 88.88 101 LEU A CA 1
ATOM 824 C C . LEU A 1 101 ? 9.732 -2.199 0.567 1.00 88.88 101 LEU A C 1
ATOM 826 O O . LEU A 1 101 ? 9.728 -1.087 0.049 1.00 88.88 101 LEU A O 1
ATOM 830 N N . SER A 1 102 ? 9.945 -2.361 1.878 1.00 86.38 102 SER A N 1
ATOM 831 C CA . SER A 1 102 ? 10.192 -1.231 2.793 1.00 86.38 102 SER A CA 1
ATOM 832 C C . SER A 1 102 ? 11.464 -0.448 2.462 1.00 86.38 102 SER A C 1
ATOM 834 O O . SER A 1 102 ? 11.608 0.706 2.858 1.00 86.38 102 SER A O 1
ATOM 836 N N . ARG A 1 103 ? 12.368 -1.062 1.690 1.00 84.50 103 ARG A N 1
ATOM 837 C CA . ARG A 1 103 ? 13.611 -0.466 1.182 1.00 84.50 103 ARG A CA 1
ATOM 838 C C . ARG A 1 103 ? 13.458 0.122 -0.219 1.00 84.50 103 ARG A C 1
ATOM 840 O O . ARG A 1 103 ? 14.470 0.353 -0.881 1.00 84.50 103 ARG A O 1
ATOM 847 N N . SER A 1 104 ? 12.224 0.286 -0.695 1.00 82.44 104 SER A N 1
ATOM 848 C CA . SER A 1 104 ? 11.964 0.901 -1.990 1.00 82.44 104 SER A CA 1
ATOM 849 C C . SER A 1 104 ? 12.550 2.308 -2.041 1.00 82.44 104 SER A C 1
ATOM 851 O O . SER A 1 104 ? 12.466 3.068 -1.080 1.00 82.44 104 SER A O 1
ATOM 853 N N . ILE A 1 105 ? 13.140 2.647 -3.183 1.00 70.38 105 ILE A N 1
ATOM 854 C CA . ILE A 1 105 ? 13.712 3.972 -3.451 1.00 70.38 105 ILE A CA 1
ATOM 855 C C . ILE A 1 105 ? 12.691 4.973 -4.011 1.00 70.38 105 ILE A C 1
ATOM 857 O O . ILE A 1 105 ? 13.075 6.089 -4.355 1.00 70.38 105 ILE A O 1
ATOM 861 N N . GLY A 1 106 ? 11.426 4.566 -4.157 1.00 65.81 106 GLY A N 1
ATOM 862 C CA . GLY A 1 106 ? 10.361 5.438 -4.647 1.00 65.81 106 GLY A CA 1
ATOM 863 C C . GLY A 1 106 ? 9.949 6.505 -3.638 1.00 65.81 106 GLY A C 1
ATOM 864 O O . GLY A 1 106 ? 10.069 6.300 -2.437 1.00 65.81 106 GLY A O 1
ATOM 865 N N . ASP A 1 107 ? 9.438 7.635 -4.125 1.00 73.81 107 ASP A N 1
ATOM 866 C CA . ASP A 1 107 ? 8.908 8.699 -3.261 1.00 73.81 107 ASP A CA 1
ATOM 867 C C . ASP A 1 107 ? 7.527 8.304 -2.700 1.00 73.81 107 ASP A C 1
ATOM 869 O O . ASP A 1 107 ? 7.189 8.599 -1.555 1.00 73.81 107 ASP A O 1
ATOM 873 N N . VAL A 1 108 ? 6.724 7.597 -3.499 1.00 79.31 108 VAL A N 1
ATOM 874 C CA . VAL A 1 108 ? 5.391 7.118 -3.123 1.00 79.31 108 VAL A CA 1
ATOM 875 C C . VAL A 1 108 ? 5.273 5.623 -3.374 1.00 79.31 108 VAL A C 1
ATOM 877 O O . VAL A 1 108 ? 5.515 5.151 -4.487 1.00 79.31 108 VAL A O 1
ATOM 880 N N . LEU A 1 109 ? 4.830 4.888 -2.355 1.00 87.75 109 LEU A N 1
ATOM 881 C CA . LEU A 1 109 ? 4.540 3.463 -2.445 1.00 87.75 109 LEU A CA 1
ATOM 882 C C . LEU A 1 109 ? 3.059 3.201 -2.181 1.00 87.75 109 LEU A C 1
ATOM 884 O O . LEU A 1 109 ? 2.600 3.299 -1.045 1.00 87.75 109 LEU A O 1
ATOM 888 N N . HIS A 1 110 ? 2.342 2.824 -3.235 1.00 91.19 110 HIS A N 1
ATOM 889 C CA . HIS A 1 110 ? 0.961 2.374 -3.173 1.00 91.19 110 HIS A CA 1
ATOM 890 C C . HIS A 1 110 ? 0.885 0.844 -3.195 1.00 91.19 110 HIS A C 1
ATOM 892 O O . HIS A 1 110 ? 1.319 0.210 -4.162 1.00 91.19 110 HIS A O 1
ATOM 898 N N . ILE A 1 111 ? 0.289 0.247 -2.164 1.00 92.88 111 ILE A N 1
ATOM 899 C CA . ILE A 1 111 ? 0.027 -1.194 -2.081 1.00 92.88 111 ILE A CA 1
ATOM 900 C C . ILE A 1 111 ? -1.453 -1.423 -1.792 1.00 92.88 111 ILE A C 1
ATOM 902 O O . ILE A 1 111 ? -1.964 -1.002 -0.757 1.00 92.88 111 ILE A O 1
ATOM 906 N N . GLY A 1 112 ? -2.124 -2.150 -2.682 1.00 93.75 112 GLY A N 1
ATOM 907 C CA . GLY A 1 112 ? -3.474 -2.649 -2.459 1.00 93.75 112 GLY A CA 1
ATOM 908 C C . GLY A 1 112 ? -3.462 -4.136 -2.155 1.00 93.75 112 GLY A C 1
ATOM 909 O O . GLY A 1 112 ? -2.995 -4.931 -2.971 1.00 93.75 112 GLY A O 1
ATOM 910 N N . LEU A 1 113 ? -3.973 -4.497 -0.977 1.00 94.81 113 LEU A N 1
ATOM 911 C CA . LEU A 1 113 ? -4.024 -5.865 -0.476 1.00 94.81 113 LEU A CA 1
ATOM 912 C C . LEU A 1 113 ? -5.444 -6.436 -0.552 1.00 94.81 113 LEU A C 1
ATOM 914 O O . LEU A 1 113 ? -6.416 -5.745 -0.256 1.00 94.81 113 LEU A O 1
ATOM 918 N N . GLN A 1 114 ? -5.570 -7.706 -0.944 1.00 93.75 114 GLN A N 1
ATOM 919 C CA . GLN A 1 114 ? -6.851 -8.435 -0.936 1.00 93.75 114 GLN A CA 1
ATOM 920 C C . GLN A 1 114 ? -7.106 -9.164 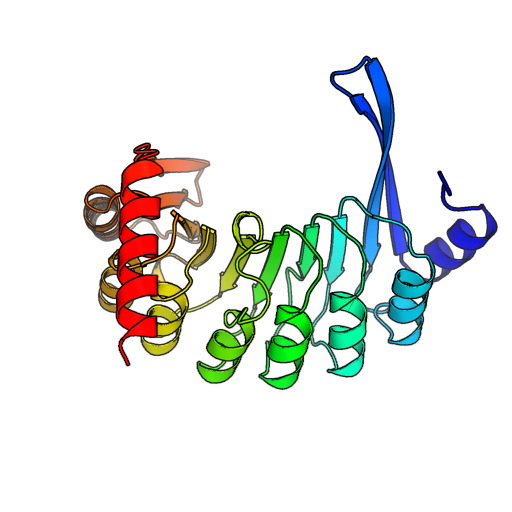0.385 1.00 93.75 114 GLN A C 1
ATOM 922 O O . GLN A 1 114 ? -8.255 -9.460 0.706 1.00 93.75 114 GLN A O 1
ATOM 927 N N . THR A 1 115 ? -6.048 -9.419 1.156 1.00 93.88 115 THR A N 1
ATOM 928 C CA . THR A 1 115 ? -6.097 -9.994 2.503 1.00 93.88 115 THR A CA 1
ATOM 929 C C . THR A 1 115 ? -5.350 -9.081 3.459 1.00 93.88 115 THR A C 1
ATOM 931 O O . THR A 1 115 ? -4.326 -8.497 3.102 1.00 93.88 115 THR A O 1
ATOM 934 N N . GLU A 1 116 ? -5.845 -8.951 4.686 1.00 94.62 116 GLU A N 1
ATOM 935 C CA . GLU A 1 116 ? -5.113 -8.216 5.707 1.00 94.62 116 GLU A CA 1
ATOM 936 C C . GLU A 1 116 ? -3.795 -8.941 6.057 1.00 94.62 116 GLU A C 1
ATOM 938 O O . GLU A 1 116 ? -3.817 -10.129 6.389 1.00 94.62 116 GLU A O 1
ATOM 943 N N . PRO A 1 117 ? -2.645 -8.253 5.974 1.00 94.81 117 PRO A N 1
ATOM 944 C CA . PRO A 1 117 ? -1.344 -8.827 6.298 1.00 94.81 117 PRO A CA 1
ATOM 945 C C . PRO A 1 117 ? -1.173 -9.023 7.807 1.00 94.81 117 PRO A C 1
ATOM 947 O O . PRO A 1 117 ? -1.862 -8.404 8.624 1.00 94.81 117 PRO A O 1
ATOM 950 N N . SER A 1 118 ? -0.214 -9.866 8.192 1.00 96.69 118 SER A N 1
ATOM 951 C CA . SER A 1 118 ? 0.105 -10.062 9.606 1.00 96.69 118 SER A CA 1
ATOM 952 C C . SER A 1 118 ? 0.649 -8.771 10.246 1.00 96.69 118 SER A C 1
ATOM 954 O O . SER A 1 118 ? 1.288 -7.967 9.556 1.00 96.69 118 SER A O 1
ATOM 956 N N . PRO A 1 119 ? 0.476 -8.588 11.570 1.00 96.81 119 PRO A N 1
ATOM 957 C CA . PRO A 1 119 ? 1.092 -7.482 12.303 1.00 96.81 119 PRO A CA 1
ATOM 958 C C . PRO A 1 119 ? 2.597 -7.363 12.069 1.00 96.81 119 PRO A C 1
ATOM 960 O O . PRO A 1 119 ? 3.097 -6.275 11.807 1.00 96.81 119 PRO A O 1
ATOM 963 N N . GLU A 1 120 ? 3.313 -8.487 12.062 1.00 96.69 120 GLU A N 1
ATOM 964 C CA . GLU A 1 120 ? 4.753 -8.505 11.795 1.00 96.69 120 GLU A CA 1
ATOM 965 C C . GLU A 1 120 ? 5.093 -7.994 10.385 1.00 96.69 120 GLU A C 1
ATOM 967 O O . GLU A 1 120 ? 6.047 -7.235 10.215 1.00 96.69 120 GLU A O 1
ATOM 972 N N . ALA A 1 121 ? 4.306 -8.365 9.370 1.00 94.81 121 ALA A N 1
ATOM 973 C CA . ALA A 1 121 ? 4.532 -7.897 8.007 1.00 94.81 121 ALA A CA 1
ATOM 974 C C . ALA A 1 121 ? 4.297 -6.386 7.887 1.00 94.81 121 ALA A C 1
ATOM 976 O O . ALA A 1 121 ? 5.114 -5.698 7.279 1.00 94.81 121 ALA A O 1
ATOM 977 N N . ILE A 1 122 ? 3.238 -5.850 8.510 1.00 93.62 122 ILE A N 1
ATOM 978 C CA . ILE A 1 122 ? 2.996 -4.399 8.550 1.00 93.62 122 ILE A CA 1
ATOM 979 C C . ILE A 1 122 ? 4.114 -3.678 9.293 1.00 93.62 122 ILE A C 1
ATOM 981 O O . ILE A 1 122 ? 4.611 -2.677 8.787 1.00 93.62 122 ILE A O 1
ATOM 985 N N . GLU A 1 123 ? 4.527 -4.178 10.458 1.00 92.50 123 GLU A N 1
ATOM 986 C CA . GLU A 1 123 ? 5.582 -3.561 11.266 1.00 92.50 123 GLU A CA 1
ATOM 987 C C . GLU A 1 123 ? 6.880 -3.448 10.475 1.00 92.50 123 GLU A C 1
ATOM 989 O O . GLU A 1 123 ? 7.408 -2.352 10.328 1.00 92.50 123 GLU A O 1
ATOM 994 N N . VAL A 1 124 ? 7.329 -4.543 9.863 1.00 91.50 124 VAL A N 1
ATOM 995 C CA . VAL A 1 124 ? 8.542 -4.552 9.035 1.00 91.50 124 VAL A CA 1
ATOM 996 C C . VAL A 1 124 ? 8.389 -3.707 7.766 1.00 91.50 124 VAL A C 1
ATOM 998 O O . VAL A 1 124 ? 9.370 -3.142 7.279 1.00 91.50 124 VAL A O 1
ATOM 1001 N N . PHE A 1 125 ? 7.178 -3.621 7.212 1.00 88.50 125 PHE A N 1
ATOM 1002 C CA . PHE A 1 125 ? 6.907 -2.816 6.027 1.00 88.50 125 PHE A CA 1
ATOM 1003 C C . PHE A 1 125 ? 7.021 -1.312 6.308 1.00 88.50 125 PHE A C 1
ATOM 1005 O O . PHE A 1 125 ? 7.618 -0.580 5.517 1.00 88.50 125 PHE A O 1
ATOM 1012 N N . ILE A 1 126 ? 6.459 -0.852 7.431 1.00 84.69 126 ILE A N 1
ATOM 1013 C CA . ILE A 1 126 ? 6.470 0.569 7.805 1.00 84.69 126 ILE A CA 1
ATOM 1014 C C . ILE A 1 126 ? 7.724 0.983 8.580 1.00 84.69 126 ILE A C 1
ATOM 1016 O O . ILE A 1 126 ? 7.956 2.185 8.747 1.00 84.69 126 ILE A O 1
ATOM 1020 N N . ASP A 1 127 ? 8.502 0.018 9.079 1.00 79.75 127 ASP A N 1
ATOM 1021 C CA . ASP A 1 127 ? 9.776 0.249 9.753 1.00 79.75 127 ASP A CA 1
ATOM 1022 C C . ASP A 1 127 ? 10.843 0.659 8.733 1.00 79.75 127 ASP A C 1
ATOM 1024 O O . ASP A 1 127 ? 11.579 -0.143 8.154 1.00 79.75 127 ASP A O 1
ATOM 1028 N N . GLN A 1 128 ? 10.892 1.965 8.488 1.00 64.31 128 GLN A N 1
ATOM 1029 C CA . GLN A 1 128 ? 11.867 2.608 7.619 1.00 64.31 128 GLN A CA 1
ATOM 1030 C C . GLN A 1 128 ? 13.018 3.185 8.436 1.00 64.31 128 GLN A C 1
ATOM 1032 O O . GLN A 1 128 ? 13.362 4.360 8.315 1.00 64.31 128 GLN A O 1
ATOM 1037 N N . SER A 1 129 ? 13.635 2.350 9.272 1.00 49.34 129 SER A N 1
ATOM 1038 C CA . SER A 1 129 ? 14.756 2.697 10.155 1.00 49.34 129 SER A CA 1
ATOM 1039 C C . SER A 1 129 ? 16.026 3.215 9.442 1.00 49.34 129 SER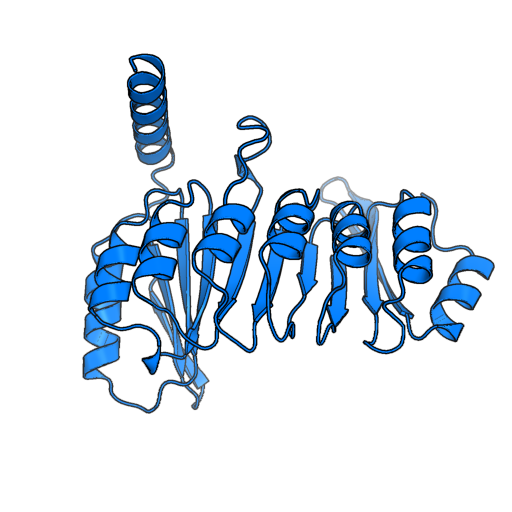 A C 1
ATOM 1041 O O . SER A 1 129 ? 17.080 3.321 10.067 1.00 49.34 129 SER A O 1
ATOM 1043 N N . TYR A 1 130 ? 15.973 3.529 8.145 1.00 42.19 130 TYR A N 1
ATOM 1044 C CA . TYR A 1 130 ? 17.089 4.021 7.347 1.00 42.19 130 TYR A CA 1
ATOM 1045 C C . TYR A 1 130 ? 16.759 5.393 6.731 1.00 42.19 130 TYR A C 1
ATOM 1047 O O . TYR A 1 130 ? 16.030 5.492 5.753 1.00 42.19 130 TYR A O 1
ATOM 1055 N N . ASN A 1 131 ? 17.396 6.430 7.288 1.00 44.25 131 ASN A N 1
ATOM 1056 C CA . ASN A 1 131 ? 17.545 7.806 6.780 1.00 44.25 131 ASN A CA 1
ATOM 1057 C C . ASN A 1 131 ? 16.425 8.818 7.078 1.00 44.25 131 ASN A C 1
ATOM 1059 O O . ASN A 1 131 ? 15.700 9.269 6.194 1.00 44.25 131 ASN A O 1
ATOM 1063 N N . PHE A 1 132 ? 16.446 9.326 8.314 1.00 41.88 132 PHE A N 1
ATOM 1064 C CA . PHE A 1 132 ? 15.704 10.510 8.777 1.00 41.88 132 PHE A CA 1
ATOM 1065 C C . PHE A 1 132 ? 15.895 11.780 7.910 1.00 41.88 132 PHE A C 1
ATOM 1067 O O . PHE A 1 132 ? 15.074 12.691 7.956 1.00 41.88 132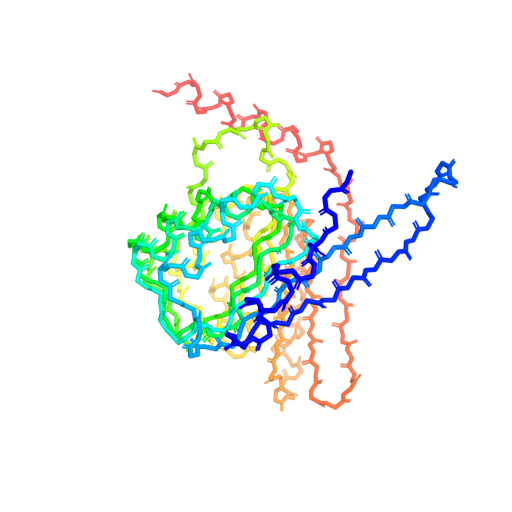 PHE A O 1
ATOM 1074 N N . GLU A 1 133 ? 16.976 11.873 7.124 1.00 43.62 133 GLU A N 1
ATOM 1075 C CA . GLU A 1 133 ? 17.243 13.023 6.241 1.00 43.62 133 GLU A CA 1
ATOM 1076 C C . GLU A 1 133 ? 16.569 12.911 4.859 1.00 43.62 133 GLU A C 1
ATOM 1078 O O . GLU A 1 133 ? 16.379 13.925 4.189 1.00 43.62 133 GLU A O 1
ATOM 1083 N N . GLN A 1 134 ? 16.158 11.705 4.441 1.00 46.62 134 GLN A N 1
ATOM 1084 C CA . GLN A 1 134 ? 15.376 11.461 3.213 1.00 46.62 134 GLN A CA 1
ATOM 1085 C C . GLN A 1 134 ? 13.890 11.179 3.506 1.00 46.62 134 GLN A C 1
ATOM 1087 O O . GLN A 1 134 ? 13.055 11.236 2.606 1.00 46.62 134 GLN A O 1
ATOM 1092 N N . SER A 1 135 ? 13.540 10.919 4.769 1.00 47.97 135 SER A N 1
ATOM 1093 C CA . SER A 1 135 ? 12.251 10.360 5.194 1.00 47.97 135 SER A CA 1
ATOM 1094 C C . SER A 1 135 ? 11.055 11.312 5.138 1.00 47.97 135 SER A C 1
ATOM 1096 O O . SER A 1 135 ? 9.929 10.867 5.321 1.00 47.97 135 SER A O 1
ATOM 1098 N N . CYS A 1 136 ? 11.251 12.611 4.899 1.00 45.69 136 CYS A N 1
ATOM 1099 C CA . CYS A 1 136 ? 10.141 13.573 4.875 1.00 45.69 136 CYS A CA 1
ATOM 1100 C C . CYS A 1 136 ? 9.246 13.460 3.627 1.00 45.69 136 CYS A C 1
ATOM 1102 O O . CYS A 1 136 ? 8.168 14.050 3.622 1.00 45.69 136 CYS A O 1
ATOM 1104 N N . ASN A 1 137 ? 9.683 12.734 2.591 1.00 54.75 137 ASN A N 1
ATOM 1105 C CA . ASN A 1 137 ? 8.962 12.624 1.320 1.00 54.75 137 ASN A CA 1
ATOM 1106 C C . ASN A 1 137 ? 8.389 11.228 1.049 1.00 54.75 137 ASN A C 1
ATOM 1108 O O . ASN A 1 137 ? 7.655 11.087 0.078 1.00 54.75 137 ASN A O 1
ATOM 1112 N N . TYR A 1 138 ? 8.710 10.222 1.872 1.00 68.69 138 TYR A N 1
ATOM 1113 C CA . TYR A 1 138 ? 8.223 8.866 1.642 1.00 68.69 138 TYR A CA 1
ATOM 1114 C C . TYR A 1 138 ? 6.775 8.738 2.114 1.00 68.69 138 TYR A C 1
ATOM 1116 O O . TYR A 1 138 ? 6.490 8.818 3.313 1.00 68.69 138 TYR A O 1
ATOM 1124 N N . LEU A 1 139 ? 5.866 8.557 1.162 1.00 81.00 139 LEU A N 1
ATOM 1125 C CA . LEU A 1 139 ? 4.434 8.416 1.400 1.00 81.00 139 LEU A CA 1
ATOM 1126 C C . LEU A 1 139 ? 4.033 6.960 1.172 1.00 81.00 139 LEU A C 1
ATOM 1128 O O . LEU A 1 139 ? 4.228 6.412 0.085 1.00 81.00 139 LEU A O 1
ATOM 1132 N N . ILE A 1 140 ? 3.436 6.352 2.197 1.00 87.44 140 ILE A N 1
ATOM 1133 C CA . ILE A 1 140 ? 2.811 5.032 2.083 1.00 87.44 140 ILE A CA 1
ATOM 1134 C C . ILE A 1 140 ? 1.317 5.228 1.843 1.00 87.44 140 ILE A C 1
ATOM 1136 O O . ILE A 1 140 ? 0.639 5.891 2.631 1.00 87.44 140 ILE A O 1
ATOM 1140 N N . ASP A 1 141 ? 0.820 4.639 0.762 1.00 90.88 141 ASP A N 1
ATOM 1141 C CA . ASP A 1 141 ? -0.598 4.534 0.441 1.00 90.88 141 ASP A CA 1
ATOM 1142 C C . ASP A 1 141 ? -1.006 3.061 0.476 1.00 90.88 141 ASP A C 1
ATOM 1144 O O . ASP A 1 141 ? -0.548 2.247 -0.325 1.00 90.88 141 ASP A O 1
ATOM 1148 N N . LEU A 1 142 ? -1.804 2.694 1.470 1.00 93.31 142 LEU A N 1
ATOM 1149 C CA . LEU A 1 142 ? -2.158 1.313 1.749 1.00 93.31 142 LEU A CA 1
ATOM 1150 C C . LEU A 1 142 ? -3.664 1.131 1.608 1.00 93.31 142 LEU A C 1
ATOM 1152 O O . LEU A 1 142 ? -4.441 1.775 2.305 1.00 93.31 142 LEU A O 1
ATOM 1156 N N . GLN A 1 143 ? -4.082 0.206 0.755 1.00 95.25 143 GLN A N 1
ATOM 1157 C CA . GLN A 1 143 ? -5.469 -0.230 0.666 1.00 95.25 143 GLN A CA 1
ATOM 1158 C C . GLN A 1 143 ? -5.590 -1.617 1.300 1.00 95.25 143 GLN A C 1
ATOM 1160 O O . GLN A 1 143 ? -4.919 -2.556 0.872 1.00 95.25 143 GLN A O 1
ATOM 1165 N N . LEU A 1 144 ? -6.446 -1.751 2.315 1.00 95.31 144 LEU A N 1
ATOM 1166 C CA . LEU A 1 144 ? -6.695 -3.019 3.009 1.00 95.31 144 LEU A CA 1
ATOM 1167 C C . LEU A 1 144 ? -8.185 -3.392 2.949 1.00 95.31 144 LEU A C 1
ATOM 1169 O O . LEU A 1 144 ? -9.046 -2.510 2.921 1.00 95.31 144 LEU A O 1
ATOM 1173 N N . PRO A 1 145 ? -8.524 -4.691 2.986 1.00 94.25 145 PRO A N 1
ATOM 1174 C CA . PRO A 1 145 ? -9.913 -5.143 3.038 1.00 94.25 145 PRO A CA 1
ATOM 1175 C C . PRO A 1 145 ? -10.494 -5.070 4.461 1.00 94.25 145 PRO A C 1
ATOM 1177 O O . PRO A 1 145 ? -11.693 -4.858 4.636 1.00 94.25 145 PRO A O 1
ATOM 1180 N N . THR A 1 146 ? -9.648 -5.248 5.479 1.00 94.94 146 THR A N 1
ATOM 1181 C CA . THR A 1 146 ? -9.982 -5.233 6.907 1.00 94.94 146 THR A CA 1
ATOM 1182 C C . THR A 1 146 ? -8.872 -4.547 7.702 1.00 94.94 146 THR A C 1
ATOM 1184 O O . THR A 1 146 ? -7.765 -4.357 7.195 1.00 94.94 146 THR A O 1
ATOM 1187 N N . LEU A 1 147 ? -9.175 -4.145 8.941 1.00 95.88 147 LEU A N 1
ATOM 1188 C CA . LEU A 1 147 ? -8.195 -3.566 9.856 1.00 95.88 147 LEU A CA 1
ATOM 1189 C C . LEU A 1 147 ? -8.381 -4.106 11.281 1.00 95.88 147 LEU A C 1
ATOM 1191 O O . LEU A 1 147 ? -9.268 -3.689 12.030 1.00 95.88 147 LEU A O 1
ATOM 1195 N N . SER A 1 148 ? -7.491 -5.005 11.670 1.00 96.94 148 SER A N 1
ATOM 1196 C CA . SER A 1 148 ? -7.319 -5.497 13.028 1.00 96.94 148 SER A CA 1
ATOM 1197 C C . SER A 1 148 ? -6.774 -4.417 13.964 1.00 96.94 148 SER A C 1
ATOM 1199 O O . SER A 1 148 ? -6.151 -3.428 13.565 1.00 96.94 148 SER A O 1
ATOM 1201 N N . VAL A 1 149 ? -6.992 -4.629 15.262 1.00 96.75 149 VAL A N 1
ATOM 1202 C CA . VAL A 1 149 ? -6.507 -3.734 16.321 1.00 96.75 149 VAL A CA 1
ATOM 1203 C C . VAL A 1 149 ? -4.978 -3.654 16.337 1.00 96.75 149 VAL A C 1
ATOM 1205 O O . VAL A 1 149 ? -4.435 -2.573 16.563 1.00 96.75 149 VAL A O 1
ATOM 1208 N N . ASP A 1 150 ? -4.282 -4.762 16.084 1.00 97.56 150 ASP A N 1
ATOM 1209 C CA . ASP A 1 150 ? -2.818 -4.802 16.115 1.00 97.56 150 ASP A CA 1
ATOM 1210 C C . ASP A 1 150 ? -2.216 -4.034 14.936 1.00 97.56 150 ASP A C 1
ATOM 1212 O O . ASP A 1 150 ? -1.365 -3.165 15.147 1.00 97.56 150 ASP A O 1
ATOM 1216 N N . ASN A 1 151 ? -2.743 -4.230 13.723 1.00 96.19 151 ASN A N 1
ATOM 1217 C CA . ASN A 1 151 ? -2.338 -3.435 12.563 1.00 96.19 151 ASN A CA 1
ATOM 1218 C C . ASN A 1 151 ? -2.644 -1.948 12.761 1.00 96.19 151 ASN A C 1
ATOM 1220 O O . ASN A 1 151 ? -1.785 -1.109 12.495 1.00 96.19 151 ASN A O 1
ATOM 1224 N N . ALA A 1 152 ? -3.806 -1.595 13.322 1.00 95.31 152 ALA A N 1
ATOM 1225 C CA . ALA A 1 152 ? -4.116 -0.202 13.648 1.00 95.31 152 ALA A CA 1
ATOM 1226 C C . ALA A 1 152 ? -3.078 0.415 14.606 1.00 95.31 152 ALA A C 1
ATOM 1228 O O . ALA A 1 152 ? -2.664 1.559 14.409 1.00 95.31 152 ALA A O 1
ATOM 1229 N N . ARG A 1 153 ? -2.627 -0.332 15.628 1.00 94.25 153 ARG A N 1
ATOM 1230 C CA . ARG A 1 153 ? -1.600 0.131 16.586 1.00 94.25 153 ARG A CA 1
ATOM 1231 C C . ARG A 1 153 ? -0.256 0.357 15.921 1.00 94.25 153 ARG A C 1
ATOM 1233 O O . ARG A 1 153 ? 0.429 1.309 16.284 1.00 94.25 153 ARG A O 1
ATOM 1240 N N . ILE A 1 154 ? 0.127 -0.519 15.002 1.00 93.50 154 ILE A N 1
ATOM 1241 C CA . ILE A 1 154 ? 1.399 -0.419 14.290 1.00 93.50 154 ILE A CA 1
ATOM 1242 C C . ILE A 1 154 ? 1.354 0.770 13.327 1.00 93.50 154 ILE A C 1
ATOM 1244 O O . ILE A 1 154 ? 2.190 1.665 13.431 1.00 93.50 154 ILE A O 1
ATOM 1248 N N . LEU A 1 155 ? 0.319 0.861 12.487 1.00 91.50 155 LEU A N 1
ATOM 1249 C CA . LEU A 1 155 ? 0.134 1.968 11.543 1.00 91.50 155 LEU A CA 1
ATOM 1250 C C . LEU A 1 155 ? 0.058 3.331 12.247 1.00 91.50 155 LEU A C 1
ATOM 1252 O O . LEU A 1 155 ? 0.639 4.303 11.773 1.00 91.50 155 LEU A O 1
ATOM 1256 N N . ALA A 1 156 ? -0.576 3.417 13.422 1.00 89.12 156 ALA A N 1
ATOM 1257 C CA . ALA A 1 156 ? -0.626 4.649 14.215 1.00 89.12 156 ALA A CA 1
ATOM 1258 C C . ALA A 1 156 ? 0.759 5.157 14.672 1.00 89.12 156 ALA A C 1
ATOM 1260 O O . ALA A 1 156 ? 0.900 6.335 15.014 1.00 89.12 156 ALA A O 1
ATOM 1261 N N . LYS A 1 157 ? 1.786 4.300 14.685 1.00 86.56 157 LYS A N 1
ATOM 1262 C CA . LYS A 1 157 ? 3.163 4.680 15.031 1.00 86.56 157 LYS A CA 1
ATOM 1263 C C . LYS A 1 157 ? 3.967 5.189 13.833 1.00 86.56 157 LYS A C 1
ATOM 1265 O O . LYS A 1 157 ? 5.077 5.672 14.043 1.00 86.56 157 LYS A O 1
ATOM 1270 N N . HIS A 1 158 ? 3.449 5.105 12.607 1.00 84.50 158 HIS A N 1
ATOM 1271 C CA . HIS A 1 158 ? 4.186 5.570 11.438 1.00 84.50 158 HIS A CA 1
ATOM 1272 C C . HIS A 1 158 ? 4.472 7.087 11.547 1.00 84.50 158 HIS A C 1
ATOM 1274 O O . HIS A 1 158 ? 3.559 7.863 11.849 1.00 84.50 158 HIS A O 1
ATOM 1280 N N . PRO A 1 159 ? 5.730 7.542 11.372 1.00 77.94 159 PRO A N 1
ATOM 1281 C CA . PRO A 1 159 ? 6.109 8.927 11.662 1.00 77.94 159 PRO A CA 1
ATOM 1282 C C . PRO A 1 159 ? 5.793 9.922 10.530 1.00 77.94 159 PRO A C 1
ATOM 1284 O O . PRO A 1 159 ? 5.767 11.131 10.782 1.00 77.94 159 PRO A O 1
ATOM 1287 N N . ASN A 1 160 ? 5.517 9.447 9.311 1.00 78.31 160 ASN A N 1
ATOM 1288 C CA . ASN A 1 160 ? 5.360 10.295 8.124 1.00 78.31 160 ASN A CA 1
ATOM 1289 C C . ASN A 1 160 ? 3.891 10.455 7.698 1.00 78.31 160 ASN A C 1
ATOM 1291 O O . ASN A 1 160 ? 2.967 10.244 8.488 1.00 78.31 160 ASN A O 1
ATOM 1295 N N . GLU A 1 161 ? 3.679 10.931 6.469 1.00 80.56 161 GLU A N 1
ATOM 1296 C CA . GLU A 1 161 ? 2.361 10.984 5.850 1.00 80.56 161 GLU A CA 1
ATOM 1297 C C . GLU A 1 161 ? 1.930 9.585 5.394 1.00 80.56 161 GLU A C 1
ATOM 1299 O O . GLU A 1 161 ? 2.660 8.887 4.694 1.00 80.56 161 GLU A O 1
ATOM 1304 N N . PHE A 1 162 ? 0.724 9.194 5.798 1.00 86.00 162 PHE A N 1
ATOM 1305 C CA . PHE A 1 162 ? 0.163 7.877 5.535 1.00 86.00 162 PHE A CA 1
ATOM 1306 C C . PHE A 1 162 ? -1.250 8.004 4.963 1.00 86.00 162 PHE A C 1
ATOM 1308 O O . PHE A 1 162 ? -2.089 8.735 5.505 1.00 86.00 162 PHE A O 1
ATOM 1315 N N . TYR A 1 163 ? -1.504 7.306 3.861 1.00 89.50 163 TYR A N 1
ATOM 1316 C CA . TYR A 1 163 ? -2.818 7.156 3.249 1.00 89.50 163 TYR A CA 1
ATOM 1317 C C . TYR A 1 163 ? -3.297 5.731 3.497 1.00 89.50 163 TYR A C 1
ATOM 1319 O O . TYR A 1 163 ? -2.563 4.772 3.282 1.00 89.50 163 TYR A O 1
ATOM 1327 N N . LEU A 1 164 ? -4.522 5.606 3.996 1.00 92.50 164 LEU A N 1
ATOM 1328 C CA . LEU A 1 164 ? -5.139 4.323 4.287 1.00 92.50 164 LEU A CA 1
ATOM 1329 C C . LEU A 1 164 ? -6.537 4.286 3.682 1.00 92.50 164 LEU A C 1
ATOM 1331 O O . LEU A 1 164 ? -7.421 5.047 4.089 1.00 92.50 164 LEU A O 1
ATOM 1335 N N . GLU A 1 165 ? -6.729 3.392 2.719 1.00 93.50 165 GLU A N 1
ATOM 1336 C CA . GLU A 1 165 ? -8.023 3.074 2.134 1.00 93.50 165 GLU A CA 1
ATOM 1337 C C . GLU A 1 165 ? -8.587 1.787 2.749 1.00 93.50 165 GLU A C 1
ATOM 1339 O O . GLU A 1 165 ? -7.919 0.755 2.801 1.00 93.50 165 GLU A O 1
ATOM 1344 N N . LEU A 1 166 ? -9.829 1.856 3.227 1.00 92.38 166 LEU A N 1
ATOM 1345 C CA . LEU A 1 166 ? -10.531 0.750 3.878 1.00 92.38 166 LEU A CA 1
ATOM 1346 C C . LEU A 1 166 ? -12.018 0.773 3.516 1.00 92.38 166 LEU A C 1
ATOM 1348 O O . LEU A 1 166 ? -12.598 1.857 3.416 1.00 92.38 166 LEU A O 1
ATOM 1352 N N . PRO A 1 167 ? -12.692 -0.384 3.429 1.00 89.88 167 PRO A N 1
ATOM 1353 C CA . PRO A 1 167 ? -14.142 -0.422 3.517 1.00 89.88 167 PRO A CA 1
ATOM 1354 C C . PRO A 1 167 ? -14.615 0.178 4.844 1.00 89.88 167 PRO A C 1
ATOM 1356 O O . PRO A 1 167 ? -13.998 -0.028 5.889 1.00 89.88 167 PRO A O 1
ATOM 1359 N N . PHE A 1 168 ? -15.729 0.901 4.834 1.00 85.44 168 PHE A N 1
ATOM 1360 C CA . PHE A 1 168 ? -16.211 1.629 6.005 1.00 85.44 168 PHE A CA 1
ATOM 1361 C C . PHE A 1 168 ? -16.429 0.708 7.220 1.00 85.44 168 PHE A C 1
ATOM 1363 O O . PHE A 1 168 ? -15.990 1.020 8.323 1.00 85.44 168 PHE A O 1
ATOM 1370 N N . GLN A 1 169 ? -17.008 -0.474 7.002 1.00 85.56 169 GLN A N 1
ATOM 1371 C CA . GLN A 1 169 ? -17.240 -1.494 8.029 1.00 85.56 169 GLN A CA 1
ATOM 1372 C C . GLN A 1 169 ? -15.961 -2.099 8.629 1.00 85.56 169 GLN A C 1
ATOM 1374 O O . GLN A 1 169 ? -16.013 -2.673 9.716 1.00 85.56 169 GLN A O 1
ATOM 1379 N N . ALA A 1 170 ? -14.816 -1.985 7.948 1.00 90.50 170 ALA A N 1
ATOM 1380 C CA . ALA A 1 170 ? -13.537 -2.450 8.480 1.00 90.50 170 ALA A CA 1
ATOM 1381 C C . ALA A 1 170 ? -12.996 -1.524 9.579 1.00 90.50 170 ALA A C 1
ATOM 1383 O O . ALA A 1 170 ? -12.202 -1.954 10.418 1.00 90.50 170 ALA A O 1
ATOM 1384 N N . LEU A 1 171 ? -13.425 -0.258 9.604 1.00 89.44 171 LEU A N 1
ATOM 1385 C CA . LEU A 1 171 ? -12.982 0.715 10.592 1.00 89.44 171 LEU A CA 1
ATOM 1386 C C . LEU A 1 171 ? -13.819 0.615 11.873 1.00 89.44 171 LEU A C 1
ATOM 1388 O O . LEU A 1 171 ? -14.750 1.382 12.108 1.00 89.44 171 LEU A O 1
ATOM 1392 N N . THR A 1 172 ? -13.457 -0.326 12.741 1.00 89.94 172 THR A N 1
ATOM 1393 C CA . THR A 1 172 ? -14.108 -0.463 14.052 1.00 89.94 172 THR A CA 1
ATOM 1394 C C . THR A 1 172 ? -13.879 0.775 14.938 1.00 89.94 172 THR A C 1
ATOM 1396 O O . THR A 1 172 ? -12.852 1.450 14.804 1.00 89.94 172 THR A O 1
ATOM 1399 N N . PRO A 1 173 ? -14.758 1.058 15.923 1.00 88.00 173 PRO A N 1
ATOM 1400 C CA . PRO A 1 173 ? -14.549 2.155 16.874 1.00 88.00 173 PRO A CA 1
ATOM 1401 C C . PRO A 1 173 ? -13.198 2.093 17.605 1.00 88.00 173 PRO A C 1
ATOM 1403 O O . PRO A 1 173 ? -12.577 3.124 17.858 1.00 88.00 173 PRO A O 1
ATOM 1406 N N . THR A 1 174 ? -12.716 0.886 17.918 1.00 91.25 174 THR A N 1
ATOM 1407 C CA . THR A 1 174 ? -11.413 0.680 18.562 1.00 91.25 174 THR A CA 1
ATOM 1408 C C . THR A 1 174 ? -10.261 1.038 17.627 1.00 91.25 174 THR A C 1
ATOM 1410 O O . THR A 1 174 ? -9.362 1.774 18.033 1.00 91.25 174 THR A O 1
ATOM 1413 N N . ALA A 1 175 ? -10.293 0.568 16.376 1.00 92.00 175 ALA A N 1
ATOM 1414 C CA . ALA A 1 175 ? -9.273 0.901 15.383 1.00 92.00 175 ALA A CA 1
ATOM 1415 C C . ALA A 1 175 ? -9.257 2.408 15.077 1.00 92.00 175 ALA A C 1
ATOM 1417 O O . ALA A 1 175 ? -8.191 3.017 15.040 1.00 92.00 175 ALA A O 1
ATOM 1418 N N . LEU A 1 176 ? -10.433 3.033 14.962 1.00 88.88 176 LEU A N 1
ATOM 1419 C CA . LEU A 1 176 ? -10.581 4.480 14.817 1.00 88.88 176 LEU A CA 1
ATOM 1420 C C . LEU A 1 176 ? -9.940 5.247 15.981 1.00 88.88 176 LEU A C 1
ATOM 1422 O O . LEU A 1 176 ? -9.180 6.186 15.748 1.00 88.88 176 LEU A O 1
ATOM 1426 N N . ALA A 1 177 ? -10.223 4.853 17.227 1.00 87.19 177 ALA A N 1
ATOM 1427 C CA . ALA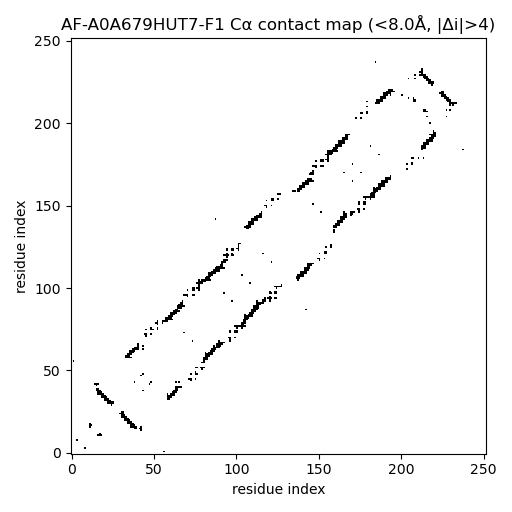 A 1 177 ? -9.640 5.500 18.400 1.00 87.19 177 ALA A CA 1
ATOM 1428 C C . ALA A 1 177 ? -8.104 5.408 18.382 1.00 87.19 177 ALA A C 1
ATOM 1430 O O . ALA A 1 177 ? -7.422 6.396 18.651 1.00 87.19 177 ALA A O 1
ATOM 1431 N N . ILE A 1 178 ? -7.554 4.258 17.983 1.00 91.00 178 ILE A N 1
ATOM 1432 C CA . ILE A 1 178 ? -6.107 4.060 17.841 1.00 91.00 178 ILE A CA 1
ATOM 1433 C C . ILE A 1 178 ? -5.528 4.946 16.729 1.00 91.00 178 ILE A C 1
ATOM 1435 O O . ILE A 1 178 ? -4.564 5.672 16.970 1.00 91.00 178 ILE A O 1
ATOM 1439 N N . LEU A 1 179 ? -6.131 4.943 15.537 1.00 89.19 179 LEU A N 1
ATOM 1440 C CA . LEU A 1 179 ? -5.671 5.736 14.392 1.00 89.19 179 LEU A CA 1
ATOM 1441 C C . LEU A 1 179 ? -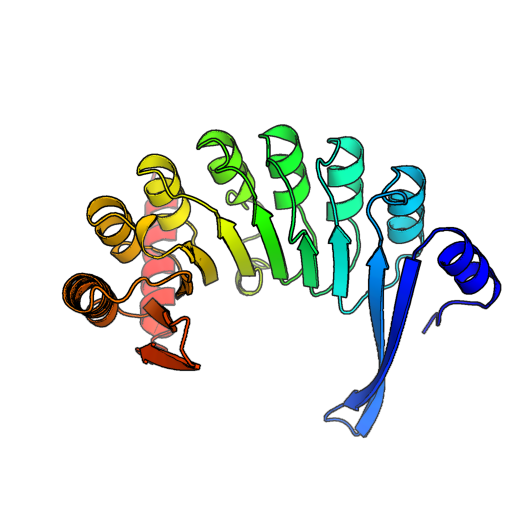5.802 7.247 14.625 1.00 89.19 179 LEU A C 1
ATOM 1443 O O . LEU A 1 179 ? -4.968 8.018 14.148 1.00 89.19 179 LEU A O 1
ATOM 1447 N N . SER A 1 180 ? -6.785 7.689 15.417 1.00 83.31 180 SER A N 1
ATOM 1448 C CA . SER A 1 180 ? -6.871 9.087 15.861 1.00 83.31 180 SER A CA 1
ATOM 1449 C C . SER A 1 180 ? -5.641 9.501 16.684 1.00 83.31 180 SER A C 1
ATOM 1451 O O . SER A 1 180 ? -5.212 10.649 16.646 1.00 83.31 180 SER A O 1
ATOM 1453 N N . GLY A 1 181 ? -4.977 8.547 17.340 1.00 82.62 181 GLY A N 1
ATOM 1454 C CA . GLY A 1 181 ? -3.707 8.753 18.031 1.00 82.62 181 GLY A CA 1
ATOM 1455 C C . GLY A 1 181 ? -2.467 8.805 17.129 1.00 82.62 181 GLY A C 1
ATOM 1456 O O . GLY A 1 181 ? -1.370 8.935 17.671 1.00 82.62 181 GLY A O 1
ATOM 1457 N N . HIS A 1 182 ? -2.599 8.701 15.796 1.00 83.44 182 HIS A N 1
ATOM 1458 C CA . HIS A 1 182 ? -1.457 8.572 14.882 1.00 83.44 182 HIS A CA 1
ATOM 1459 C C . HIS A 1 182 ? -0.410 9.673 15.089 1.00 83.44 182 HIS A C 1
ATOM 1461 O O . HIS A 1 182 ? -0.717 10.867 14.985 1.00 83.44 182 HIS A O 1
ATOM 1467 N N . ILE A 1 183 ? 0.835 9.273 15.344 1.00 75.50 183 ILE A N 1
ATOM 1468 C CA . ILE A 1 183 ? 1.902 10.189 15.769 1.00 75.50 183 ILE A CA 1
ATOM 1469 C C . ILE A 1 183 ? 2.544 10.952 14.609 1.00 75.50 183 ILE A C 1
ATOM 1471 O O . ILE A 1 183 ? 3.111 12.023 14.835 1.00 75.50 183 ILE A O 1
ATOM 1475 N N . GLY A 1 184 ? 2.453 10.413 13.391 1.00 72.25 184 GLY A N 1
ATOM 1476 C CA . GLY A 1 184 ? 3.083 10.996 12.216 1.00 72.25 184 GLY A CA 1
ATOM 1477 C C . GLY A 1 184 ? 2.408 12.254 11.688 1.00 72.25 184 GLY A C 1
ATOM 1478 O O . GLY A 1 184 ? 1.325 12.645 12.146 1.00 72.25 184 GLY A O 1
ATOM 1479 N N . PHE A 1 185 ? 3.079 12.875 10.714 1.00 69.75 185 PHE A N 1
ATOM 1480 C CA . PHE A 1 185 ? 2.747 14.203 10.191 1.00 69.75 185 PHE A CA 1
ATOM 1481 C C . PHE A 1 185 ? 1.301 14.315 9.720 1.00 69.75 185 PHE A C 1
ATOM 1483 O O . PHE A 1 185 ? 0.621 15.277 10.076 1.00 69.75 185 PHE A O 1
ATOM 1490 N N . ARG A 1 186 ? 0.814 13.328 8.962 1.00 77.62 186 ARG A N 1
ATOM 1491 C CA . ARG A 1 186 ? -0.543 13.348 8.422 1.00 77.62 186 ARG A CA 1
ATOM 1492 C C . ARG A 1 186 ? -1.088 11.941 8.233 1.00 77.62 186 ARG A C 1
ATOM 1494 O O . ARG A 1 186 ? -0.380 11.054 7.781 1.00 77.62 186 ARG A O 1
ATOM 1501 N N . LEU A 1 187 ? -2.358 11.764 8.575 1.00 83.81 187 LEU A N 1
ATOM 1502 C CA . LEU A 1 187 ? -3.118 10.558 8.253 1.00 83.81 187 LEU A CA 1
ATOM 1503 C C . LEU A 1 187 ? -4.254 10.958 7.317 1.00 83.81 187 LEU A C 1
ATOM 1505 O O . LEU A 1 187 ? -5.040 11.842 7.664 1.00 83.81 187 LEU A O 1
ATOM 1509 N N . ASN A 1 188 ? -4.343 10.310 6.163 1.00 85.62 188 ASN A N 1
ATOM 1510 C CA . ASN A 1 188 ? -5.442 10.457 5.222 1.00 85.62 188 ASN A CA 1
ATOM 1511 C C . ASN A 1 188 ? -6.214 9.137 5.169 1.00 85.62 188 ASN A C 1
ATOM 1513 O O . ASN A 1 188 ? -5.705 8.136 4.681 1.00 85.62 188 ASN A O 1
ATOM 1517 N N . LEU A 1 189 ? -7.443 9.137 5.676 1.00 85.88 189 LEU A N 1
ATOM 1518 C CA . LEU A 1 189 ? -8.329 7.978 5.627 1.00 85.88 189 LEU A CA 1
ATOM 1519 C C . LEU A 1 189 ? -9.294 8.115 4.457 1.00 85.88 189 LEU A C 1
ATOM 1521 O O . LEU A 1 189 ? -10.001 9.120 4.355 1.00 85.88 189 LEU A O 1
ATOM 1525 N N . ARG A 1 190 ? -9.350 7.097 3.601 1.00 86.75 190 ARG A N 1
ATOM 1526 C CA . ARG A 1 190 ? -10.363 6.963 2.557 1.00 86.75 190 ARG A CA 1
ATOM 1527 C C . ARG A 1 190 ? -11.253 5.775 2.879 1.00 86.75 190 ARG A C 1
ATOM 1529 O O . ARG A 1 190 ? -10.805 4.637 2.870 1.00 86.75 190 ARG A O 1
ATOM 1536 N N . LEU A 1 191 ? -12.520 6.046 3.167 1.00 85.81 191 LEU A N 1
ATOM 1537 C CA . LEU A 1 191 ? -13.483 5.006 3.511 1.00 85.81 191 LEU A CA 1
ATOM 1538 C C . LEU A 1 191 ? -14.394 4.727 2.318 1.00 85.81 191 LEU A C 1
ATOM 1540 O O . LEU A 1 191 ? -15.042 5.646 1.814 1.00 85.81 191 LEU A O 1
ATOM 1544 N N . THR A 1 192 ? -14.410 3.479 1.856 1.00 85.44 192 THR A N 1
ATOM 1545 C CA . THR A 1 192 ? -15.169 3.011 0.685 1.00 85.44 192 THR A CA 1
ATOM 1546 C C . THR A 1 192 ? -16.307 2.074 1.095 1.00 85.44 192 THR A C 1
ATOM 1548 O O . THR A 1 192 ? -16.424 1.696 2.257 1.00 85.44 192 THR A O 1
ATOM 1551 N N . GLY A 1 193 ? -17.187 1.711 0.155 1.00 76.31 193 GLY A N 1
ATOM 1552 C CA . GLY A 1 193 ? -18.216 0.690 0.395 1.00 76.31 193 GLY A CA 1
ATOM 1553 C C . GLY A 1 193 ? -19.259 1.063 1.453 1.00 76.31 193 GLY A C 1
ATOM 1554 O O . GLY A 1 193 ? -19.806 0.180 2.103 1.00 76.31 193 GLY A O 1
ATOM 1555 N N . PHE A 1 194 ? -19.517 2.358 1.650 1.00 73.50 194 PHE A N 1
ATOM 1556 C CA . PHE A 1 194 ? -20.503 2.825 2.619 1.00 73.50 194 PHE A CA 1
ATOM 1557 C C . PHE A 1 194 ? -21.925 2.393 2.226 1.00 73.50 194 PHE A C 1
ATOM 1559 O O . PHE A 1 194 ? -22.402 2.736 1.145 1.00 73.50 194 PHE A O 1
ATOM 1566 N N . ASP A 1 195 ? -22.605 1.682 3.124 1.00 67.25 195 ASP A N 1
ATOM 1567 C CA . ASP A 1 195 ? -23.924 1.063 2.919 1.00 67.25 195 ASP A CA 1
ATOM 1568 C C . ASP A 1 195 ? -25.117 1.963 3.297 1.00 67.25 195 ASP A C 1
ATOM 1570 O O . ASP A 1 195 ? -26.271 1.583 3.103 1.00 67.25 195 ASP A O 1
ATOM 1574 N N . GLY A 1 196 ? -24.864 3.168 3.821 1.00 61.03 196 GLY A N 1
ATOM 1575 C CA . GLY A 1 196 ? -25.906 4.154 4.119 1.00 61.03 196 GLY A CA 1
ATOM 1576 C C . GLY A 1 196 ? -26.140 4.458 5.602 1.00 61.03 196 GLY A C 1
ATOM 1577 O O . GLY A 1 196 ? -26.929 5.361 5.900 1.00 61.03 196 GLY A O 1
ATOM 1578 N N . VAL A 1 197 ? -25.463 3.797 6.553 1.00 64.69 197 VAL A N 1
ATOM 1579 C CA . VAL A 1 197 ? -25.659 4.054 7.999 1.00 64.69 197 VAL A CA 1
ATOM 1580 C C . VAL A 1 197 ? -25.005 5.376 8.444 1.00 64.69 197 VAL A C 1
ATOM 1582 O O . VAL A 1 197 ? -23.903 5.421 8.996 1.00 64.69 197 VAL A O 1
ATOM 1585 N N . LYS A 1 198 ? -25.700 6.499 8.209 1.00 65.06 198 LYS A N 1
ATOM 1586 C CA . LYS A 1 198 ? -25.201 7.875 8.440 1.00 65.06 198 LYS A CA 1
ATOM 1587 C C . LYS A 1 198 ? -24.673 8.135 9.857 1.00 65.06 198 LYS A C 1
ATOM 1589 O O . LYS A 1 198 ? -23.715 8.886 10.008 1.00 65.06 198 LYS A O 1
ATOM 1594 N N . ALA A 1 199 ? -25.259 7.509 10.880 1.00 66.81 199 ALA A N 1
ATOM 1595 C CA . ALA A 1 199 ? -24.873 7.726 12.276 1.00 66.81 199 ALA A CA 1
ATOM 1596 C C . ALA A 1 199 ? -23.437 7.263 12.581 1.00 66.81 199 ALA A C 1
ATOM 1598 O O . ALA A 1 199 ? -22.695 7.972 13.260 1.00 66.81 199 ALA A O 1
ATOM 1599 N N . HIS A 1 200 ? -23.016 6.113 12.039 1.00 65.69 200 HIS A N 1
ATOM 1600 C CA . HIS A 1 200 ? -21.652 5.623 12.242 1.00 65.69 200 HIS A CA 1
ATOM 1601 C C . HIS A 1 200 ? -20.638 6.476 11.465 1.00 65.69 200 HIS A C 1
ATOM 1603 O O . HIS A 1 200 ? -19.597 6.831 12.013 1.00 65.69 200 HIS A O 1
ATOM 1609 N N . ALA A 1 201 ? -20.971 6.907 10.238 1.00 67.88 201 ALA A N 1
ATOM 1610 C CA . ALA A 1 201 ? -20.136 7.854 9.484 1.00 67.88 201 ALA A CA 1
ATOM 1611 C C . ALA A 1 201 ? -19.941 9.162 10.246 1.00 67.88 201 ALA A C 1
ATOM 1613 O O . ALA A 1 201 ? -18.822 9.652 10.355 1.00 67.88 201 ALA A O 1
ATOM 1614 N N . GLN A 1 202 ? -21.005 9.700 10.836 1.00 70.62 202 GLN A N 1
ATOM 1615 C CA . GLN A 1 202 ? -20.923 10.936 11.600 1.00 70.62 202 GLN A CA 1
ATOM 1616 C C . GLN A 1 202 ? -20.046 10.797 12.850 1.00 70.62 202 GLN A C 1
ATOM 1618 O O . GLN A 1 202 ? -19.268 11.701 13.135 1.00 70.62 202 GLN A O 1
ATOM 1623 N N . GLN A 1 203 ? -20.095 9.653 13.537 1.00 74.12 203 GLN A N 1
ATOM 1624 C CA . GLN A 1 203 ? -19.200 9.360 14.658 1.00 74.12 203 GLN A CA 1
ATOM 1625 C C . GLN A 1 203 ? -17.728 9.286 14.218 1.00 74.12 203 GLN A C 1
ATOM 1627 O O . GLN A 1 203 ? -16.862 9.873 14.866 1.00 74.12 203 GLN A O 1
ATOM 1632 N N . VAL A 1 204 ? -17.438 8.591 13.111 1.00 73.31 204 VAL A N 1
ATOM 1633 C CA . VAL A 1 204 ? -16.084 8.515 12.532 1.00 73.31 204 VAL A CA 1
ATOM 1634 C C . VAL A 1 204 ? -15.568 9.914 12.196 1.00 73.31 204 VAL A C 1
ATOM 1636 O O . VAL A 1 204 ? -14.455 10.284 12.578 1.00 73.31 204 VAL A O 1
ATOM 1639 N N . LEU A 1 205 ? -16.405 10.712 11.532 1.00 68.81 205 LEU A N 1
ATOM 1640 C CA . LEU A 1 205 ? -16.098 12.092 11.171 1.00 68.81 205 LEU A CA 1
ATOM 1641 C C . LEU A 1 205 ? -15.866 12.962 12.411 1.00 68.81 205 LEU A C 1
ATOM 1643 O O . LEU A 1 205 ? -14.909 13.731 12.442 1.00 68.81 205 LEU A O 1
ATOM 1647 N N . GLU A 1 206 ? -16.682 12.819 13.455 1.00 74.75 206 GLU A N 1
ATOM 1648 C CA . GLU A 1 206 ? -16.541 13.584 14.693 1.00 74.75 206 GLU A CA 1
ATOM 1649 C C . GLU A 1 206 ? -15.209 13.292 15.397 1.00 74.75 206 GLU A C 1
ATOM 1651 O O . GLU A 1 206 ? -14.495 14.225 15.768 1.00 74.75 206 GLU A O 1
ATOM 1656 N N . VAL A 1 207 ? -14.824 12.020 15.525 1.00 75.31 207 VAL A N 1
ATOM 1657 C CA . VAL A 1 207 ? -13.550 11.633 16.157 1.00 75.31 207 VAL A CA 1
ATOM 1658 C C . VAL A 1 207 ? -12.354 12.184 15.376 1.00 75.31 207 VAL A C 1
ATOM 1660 O O . VAL A 1 207 ? -11.433 12.753 15.967 1.00 75.31 207 VAL A O 1
ATOM 1663 N N . LEU A 1 208 ? -12.373 12.068 14.045 1.00 70.12 208 LEU A N 1
ATOM 1664 C CA . LEU A 1 208 ? -11.261 12.520 13.205 1.00 70.12 208 LEU A CA 1
ATOM 1665 C C . LEU A 1 208 ? -11.189 14.048 13.115 1.00 70.12 208 LEU A C 1
ATOM 1667 O O . LEU A 1 208 ? -10.091 14.593 13.160 1.00 70.12 208 LEU A O 1
ATOM 1671 N N . SER A 1 209 ? -12.329 14.746 13.087 1.00 66.50 209 SER A N 1
ATOM 1672 C CA . SER A 1 209 ? -12.379 16.217 13.034 1.00 66.50 209 SER A CA 1
ATOM 1673 C C . SER A 1 209 ? -11.743 16.903 14.246 1.00 66.50 209 SER A C 1
ATOM 1675 O O . SER A 1 209 ? -11.226 18.013 14.140 1.00 66.50 209 SER A O 1
ATOM 1677 N N . ARG A 1 210 ? -11.749 16.231 15.402 1.00 69.62 210 ARG A N 1
ATOM 1678 C CA . ARG A 1 210 ? -11.148 16.727 16.648 1.00 69.62 210 ARG A CA 1
ATOM 1679 C C . ARG A 1 210 ? -9.637 16.513 16.712 1.00 69.62 210 ARG A C 1
ATOM 1681 O O . ARG A 1 210 ? -9.006 16.953 17.672 1.00 69.62 210 ARG A O 1
ATOM 1688 N N . THR A 1 211 ? -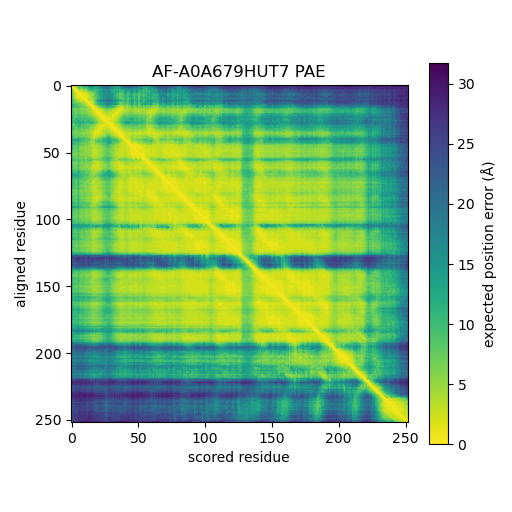9.055 15.834 15.725 1.00 65.38 211 THR A N 1
ATOM 1689 C CA . THR A 1 211 ? -7.649 15.442 15.750 1.00 65.38 211 THR A CA 1
ATOM 1690 C C . THR A 1 211 ? -6.851 16.246 14.718 1.00 65.38 211 THR A C 1
ATOM 1692 O O . THR A 1 211 ? -7.086 16.102 13.519 1.00 65.38 211 THR A O 1
ATOM 1695 N N . PRO A 1 212 ? -5.876 17.073 15.141 1.00 62.31 212 PRO A N 1
ATOM 1696 C CA . PRO A 1 212 ? -5.091 17.879 14.213 1.00 62.31 212 PRO A CA 1
ATOM 1697 C C . PRO A 1 212 ? -4.292 17.005 13.237 1.00 62.31 212 PRO A C 1
ATOM 1699 O O . PRO A 1 212 ? -3.812 15.921 13.586 1.00 62.31 212 PRO A O 1
ATOM 1702 N N . CYS A 1 213 ? -4.133 17.508 12.011 1.00 63.66 213 CYS A N 1
ATOM 1703 C CA . CYS A 1 213 ? -3.423 16.850 10.910 1.00 63.66 213 CYS A CA 1
ATOM 1704 C C . CYS A 1 213 ? -4.021 15.500 10.460 1.00 63.66 213 CYS A C 1
ATOM 1706 O O . CYS A 1 213 ? -3.314 14.667 9.882 1.00 63.66 213 CYS A O 1
ATOM 1708 N N . LYS A 1 214 ? -5.312 15.256 10.714 1.00 68.31 214 LYS A N 1
ATOM 1709 C CA . LYS A 1 214 ? -6.031 14.074 10.219 1.00 68.31 214 LYS A CA 1
ATOM 1710 C C . LYS A 1 214 ? -7.042 14.496 9.164 1.00 68.31 214 LYS A C 1
ATOM 1712 O O . LYS A 1 214 ? -7.858 15.383 9.381 1.00 68.31 214 LYS A O 1
ATOM 1717 N N . ARG A 1 215 ? -6.997 13.852 8.004 1.00 65.44 215 ARG A N 1
ATOM 1718 C CA . ARG A 1 215 ? -7.981 14.038 6.939 1.00 65.44 215 ARG A CA 1
ATOM 1719 C C . ARG A 1 215 ? -8.757 12.747 6.771 1.00 65.44 215 ARG A C 1
ATOM 1721 O O . ARG A 1 215 ? -8.168 11.671 6.736 1.00 65.44 215 ARG A O 1
ATOM 1728 N N . ALA A 1 216 ? -10.068 12.863 6.637 1.00 59.19 216 ALA A N 1
ATOM 1729 C CA . ALA A 1 216 ? -10.935 11.728 6.377 1.00 59.19 216 ALA A CA 1
ATOM 1730 C C . ALA A 1 216 ? -11.854 12.061 5.208 1.00 59.19 216 ALA A C 1
ATOM 1732 O O . ALA A 1 216 ? -12.491 13.117 5.176 1.00 59.19 216 ALA A O 1
ATOM 1733 N N . VAL A 1 217 ? -11.915 11.160 4.239 1.00 64.19 217 VAL A N 1
ATOM 1734 C CA . VAL A 1 217 ? -12.820 11.241 3.099 1.00 64.19 217 VAL A CA 1
ATOM 1735 C C . VAL A 1 217 ? -13.676 9.985 3.101 1.00 64.19 217 VAL A C 1
ATOM 1737 O O . VAL A 1 217 ? -13.159 8.875 3.002 1.00 64.19 217 VAL A O 1
ATOM 1740 N N . CYS A 1 218 ? -14.991 10.165 3.210 1.00 62.75 218 CYS A N 1
ATOM 1741 C CA . CYS A 1 218 ? -15.957 9.082 3.052 1.00 62.75 218 CYS A CA 1
ATOM 1742 C C . CYS A 1 218 ? -16.502 9.119 1.620 1.00 62.75 218 CYS A C 1
ATOM 1744 O O . CYS A 1 218 ? -17.042 10.140 1.182 1.00 62.75 218 CYS A O 1
ATOM 1746 N N . VAL A 1 219 ? -16.343 8.016 0.887 1.00 63.53 219 VAL A N 1
ATOM 1747 C CA . VAL A 1 219 ? -16.817 7.862 -0.493 1.00 63.53 219 VAL A CA 1
ATOM 1748 C C . VAL A 1 219 ? -18.074 6.994 -0.488 1.00 63.53 219 VAL A C 1
ATOM 1750 O O . VAL A 1 219 ? -18.032 5.826 -0.102 1.00 63.53 219 VAL A O 1
ATOM 1753 N N . TYR A 1 220 ? -19.194 7.580 -0.907 1.00 61.31 220 TYR A N 1
ATOM 1754 C CA . TYR A 1 220 ? -20.493 6.917 -0.995 1.00 61.31 220 TYR A CA 1
ATOM 1755 C C . TYR A 1 220 ? -20.662 6.294 -2.385 1.00 61.31 220 TYR A C 1
ATOM 1757 O O . TYR A 1 220 ? -20.141 6.831 -3.363 1.00 61.31 220 TYR A O 1
ATOM 1765 N N . LEU A 1 221 ? -21.401 5.183 -2.469 1.00 51.88 221 LEU A N 1
ATOM 1766 C CA . LEU A 1 221 ? -21.675 4.493 -3.737 1.00 51.88 221 LEU A CA 1
ATOM 1767 C C . LEU A 1 221 ? -22.521 5.344 -4.711 1.00 51.88 221 LEU A C 1
ATOM 1769 O O . LEU A 1 221 ? -22.342 5.215 -5.916 1.00 51.88 221 LEU A O 1
ATOM 1773 N N . ASP A 1 222 ? -23.333 6.280 -4.202 1.00 45.72 222 ASP A N 1
ATOM 1774 C CA . ASP A 1 222 ? -24.214 7.161 -4.995 1.00 45.72 222 ASP A CA 1
ATOM 1775 C C . ASP A 1 222 ? -23.649 8.593 -5.189 1.00 45.72 222 ASP A C 1
ATOM 1777 O O . ASP A 1 222 ? -24.337 9.589 -4.975 1.00 45.72 222 ASP A O 1
ATOM 1781 N N . GLU A 1 223 ? -22.369 8.717 -5.552 1.00 47.47 223 GLU A N 1
ATOM 1782 C CA . GLU A 1 223 ? -21.691 9.960 -6.004 1.00 47.47 223 GLU A CA 1
ATOM 1783 C C . GLU A 1 223 ? -21.576 11.148 -5.019 1.00 47.47 223 GLU A C 1
ATOM 1785 O O . GLU A 1 223 ? -20.836 12.100 -5.276 1.00 47.47 223 GLU A O 1
ATOM 1790 N N . ASN A 1 224 ? -22.201 11.109 -3.843 1.00 49.12 224 ASN A N 1
ATOM 1791 C CA . ASN A 1 224 ? -22.033 12.160 -2.834 1.00 49.12 224 ASN A CA 1
ATOM 1792 C C . ASN A 1 224 ? -20.763 11.924 -2.004 1.00 49.12 224 ASN A C 1
ATOM 1794 O O . ASN A 1 224 ? -20.761 11.097 -1.105 1.00 49.12 224 ASN A O 1
ATOM 1798 N N . VAL A 1 225 ? -19.671 12.649 -2.260 1.00 54.31 225 VAL A N 1
ATOM 1799 C CA . VAL A 1 225 ? -18.445 12.556 -1.442 1.00 54.31 225 VAL A CA 1
ATOM 1800 C C . VAL A 1 225 ? -18.540 13.500 -0.242 1.00 54.31 225 VAL A C 1
ATOM 1802 O O . VAL A 1 225 ? -18.537 14.719 -0.417 1.00 54.31 225 VAL A O 1
ATOM 1805 N N . VAL A 1 226 ? -18.535 12.970 0.986 1.00 54.38 226 VAL A N 1
ATOM 1806 C CA . VAL A 1 226 ? -18.335 13.802 2.185 1.00 54.38 226 VAL A CA 1
ATOM 1807 C C . VAL A 1 226 ? -16.834 13.903 2.440 1.00 54.38 226 VAL A C 1
ATOM 1809 O O . VAL A 1 226 ? -16.179 12.936 2.836 1.00 54.38 226 VAL A O 1
ATOM 1812 N N . ARG A 1 227 ? -16.275 15.087 2.177 1.00 52.91 227 ARG A N 1
ATOM 1813 C CA . ARG A 1 227 ? -14.872 15.413 2.458 1.00 52.91 227 ARG A CA 1
ATOM 1814 C C . ARG A 1 227 ? -14.789 16.185 3.765 1.00 52.91 227 ARG A C 1
ATOM 1816 O O . ARG A 1 227 ? -15.462 17.201 3.910 1.00 52.91 227 ARG A O 1
ATOM 1823 N N . PHE A 1 228 ? -13.932 15.740 4.679 1.00 48.78 228 PHE A N 1
ATOM 1824 C CA . PHE A 1 228 ? -13.512 16.554 5.810 1.00 48.78 228 PHE A CA 1
ATOM 1825 C C . PHE A 1 228 ? -12.029 16.882 5.673 1.00 48.78 228 PHE A C 1
ATOM 1827 O O . PHE A 1 228 ? -11.174 15.996 5.616 1.00 48.78 228 PHE A O 1
ATOM 1834 N N . GLU A 1 229 ? -11.727 18.173 5.610 1.00 48.16 229 GLU A N 1
ATOM 1835 C CA . GLU A 1 229 ? -10.373 18.708 5.594 1.00 48.16 229 GLU A CA 1
ATOM 1836 C C . GLU A 1 229 ? -10.172 19.506 6.878 1.00 48.16 229 GLU A C 1
ATOM 1838 O O . GLU A 1 229 ? -10.636 20.636 6.980 1.00 48.16 229 GLU A O 1
ATOM 1843 N N . SER A 1 230 ? -9.484 18.940 7.874 1.00 44.00 230 SER A N 1
ATOM 1844 C CA . SER A 1 230 ? -8.873 19.785 8.900 1.00 44.00 230 SER A CA 1
ATOM 1845 C C . SER A 1 230 ? -7.541 20.291 8.337 1.00 44.00 230 SER A C 1
ATOM 1847 O O . SER A 1 230 ? -6.501 19.640 8.482 1.00 44.00 230 SER A O 1
ATOM 1849 N N . GLU A 1 231 ? -7.556 21.414 7.620 1.00 46.31 231 GLU A N 1
ATOM 1850 C CA . GLU A 1 231 ? -6.320 22.131 7.296 1.00 46.31 231 GLU A CA 1
ATOM 1851 C C . GLU A 1 231 ? -5.856 22.920 8.527 1.00 46.31 231 GLU A C 1
ATOM 1853 O O . GLU A 1 231 ? -6.101 24.112 8.663 1.00 46.31 231 GLU A O 1
ATOM 1858 N N . GLU A 1 232 ? -5.120 22.259 9.417 1.00 47.12 232 GLU A N 1
ATOM 1859 C CA . GLU A 1 232 ? -4.100 22.950 10.206 1.00 47.12 232 GLU A CA 1
ATOM 1860 C C . GLU A 1 232 ? -2.740 22.397 9.790 1.00 47.12 232 GLU A C 1
ATOM 1862 O O . GLU A 1 232 ? -2.271 21.371 10.281 1.00 47.12 232 GLU A O 1
ATOM 1867 N N . ARG A 1 233 ? -2.092 23.083 8.841 1.00 50.75 233 ARG A N 1
ATOM 1868 C CA . ARG A 1 233 ? -0.682 22.856 8.499 1.00 50.75 233 ARG A CA 1
ATOM 1869 C C . ARG A 1 233 ? 0.216 23.418 9.602 1.00 50.75 233 ARG A C 1
ATOM 1871 O O . ARG A 1 233 ? 1.014 24.314 9.346 1.00 50.75 233 ARG A O 1
ATOM 1878 N N . ASP A 1 234 ? 0.120 22.925 10.834 1.00 56.03 234 ASP A N 1
ATOM 1879 C CA . ASP A 1 234 ? 1.040 23.356 11.893 1.00 56.03 234 ASP A CA 1
ATOM 1880 C C . ASP A 1 234 ? 2.334 22.522 11.865 1.00 56.03 234 ASP A C 1
ATOM 1882 O O . ASP A 1 234 ? 2.684 21.790 12.799 1.00 56.03 234 ASP A O 1
ATOM 1886 N N . TRP A 1 235 ? 3.068 22.650 10.751 1.00 52.75 235 TRP A N 1
ATOM 1887 C CA . TRP A 1 235 ? 4.421 22.108 10.565 1.00 52.75 235 TRP A CA 1
ATOM 1888 C C . TRP A 1 235 ? 5.337 22.439 11.752 1.00 52.75 235 TRP A C 1
ATOM 1890 O O . TRP A 1 235 ? 6.170 21.624 12.151 1.00 52.75 235 TRP A O 1
ATOM 1900 N N . GLY A 1 236 ? 5.160 23.617 12.362 1.00 56.84 236 GLY A N 1
ATOM 1901 C CA . GLY A 1 236 ? 5.930 24.052 13.524 1.00 56.84 236 GLY A CA 1
ATOM 1902 C C . GLY A 1 236 ? 5.624 23.242 14.785 1.00 56.84 236 GLY A C 1
ATOM 1903 O O . GLY A 1 236 ? 6.525 22.964 15.580 1.00 56.84 236 GLY A O 1
ATOM 1904 N N . ARG A 1 237 ? 4.370 22.842 15.009 1.00 60.28 237 ARG A N 1
ATOM 1905 C CA . ARG A 1 237 ? 3.983 21.989 16.146 1.00 60.28 237 ARG A CA 1
ATOM 1906 C C . ARG A 1 237 ? 4.415 20.539 15.959 1.00 60.28 237 ARG A C 1
ATOM 1908 O O . ARG A 1 237 ? 4.887 19.949 16.933 1.00 60.28 237 ARG A O 1
ATOM 1915 N N . TRP A 1 238 ? 4.331 20.001 14.739 1.00 60.94 238 TRP A N 1
ATOM 1916 C CA . TRP A 1 238 ? 4.854 18.664 14.429 1.00 60.94 238 TRP A CA 1
ATOM 1917 C C . TRP A 1 238 ? 6.376 18.599 14.600 1.00 60.94 238 TRP A C 1
ATOM 1919 O O . TRP A 1 238 ? 6.857 17.767 15.369 1.00 60.94 238 TRP A O 1
ATOM 1929 N N . LYS A 1 239 ? 7.126 19.544 14.014 1.00 58.94 239 LYS A N 1
ATOM 1930 C CA . LYS A 1 239 ? 8.593 19.599 14.142 1.00 58.94 239 LYS A CA 1
ATOM 1931 C C . LYS A 1 239 ? 9.033 19.657 15.609 1.00 58.94 239 LYS A C 1
ATOM 1933 O O . LYS A 1 239 ? 9.802 18.817 16.057 1.00 58.94 239 LYS A O 1
ATOM 1938 N N . ARG A 1 240 ? 8.413 20.530 16.416 1.00 67.75 240 ARG A N 1
ATOM 1939 C CA . ARG A 1 240 ? 8.662 20.612 17.873 1.00 67.75 240 ARG A CA 1
ATOM 1940 C C . ARG A 1 240 ? 8.299 19.338 18.645 1.00 67.75 240 ARG A C 1
ATOM 1942 O O . ARG A 1 240 ? 8.803 19.125 19.748 1.00 67.75 240 ARG A O 1
ATOM 1949 N N . ARG A 1 241 ? 7.353 18.530 18.159 1.00 64.44 241 ARG A N 1
ATOM 1950 C CA . ARG A 1 241 ? 6.994 17.242 18.772 1.00 64.44 241 ARG A CA 1
ATOM 1951 C C . ARG A 1 241 ? 8.024 16.172 18.415 1.00 64.44 241 ARG A C 1
ATOM 1953 O O . ARG A 1 241 ? 8.476 15.485 19.325 1.00 64.44 241 ARG A O 1
ATOM 1960 N N . MET A 1 242 ? 8.434 16.092 17.151 1.00 60.34 242 MET A N 1
ATOM 1961 C CA . MET A 1 242 ? 9.478 15.167 16.699 1.00 60.34 242 MET A CA 1
ATOM 1962 C C . MET A 1 242 ? 10.832 15.478 17.339 1.00 60.34 242 MET A C 1
ATOM 1964 O O . MET A 1 242 ? 11.463 14.571 17.866 1.00 60.34 242 MET A O 1
ATOM 1968 N N . ASP A 1 243 ? 11.213 16.754 17.438 1.00 66.31 243 ASP A N 1
ATOM 1969 C CA . ASP A 1 243 ? 12.444 17.178 18.121 1.00 66.31 243 ASP A CA 1
ATOM 1970 C C . ASP A 1 243 ? 12.459 16.763 19.604 1.00 66.31 243 ASP A C 1
ATOM 1972 O O . ASP A 1 243 ? 13.509 16.459 20.165 1.00 66.31 243 ASP A O 1
ATOM 1976 N N . ARG A 1 244 ? 11.291 16.734 20.264 1.00 66.62 244 ARG A N 1
ATOM 1977 C CA . ARG A 1 244 ? 11.163 16.252 21.650 1.00 66.62 244 ARG A CA 1
ATOM 1978 C C . ARG A 1 244 ? 11.241 14.733 21.747 1.00 66.62 244 ARG A C 1
ATOM 1980 O O . ARG A 1 244 ? 11.917 14.233 22.634 1.00 66.62 244 ARG A O 1
ATOM 1987 N N . MET A 1 245 ? 10.579 14.016 20.840 1.00 59.41 245 MET A N 1
ATOM 1988 C CA . MET A 1 245 ? 10.642 12.551 20.774 1.00 59.41 245 MET A CA 1
ATOM 1989 C C . MET A 1 245 ? 12.068 12.062 20.486 1.00 59.41 245 MET A C 1
ATOM 1991 O O . MET A 1 245 ? 12.534 11.144 21.148 1.00 59.41 245 MET A O 1
ATOM 1995 N N . GLY A 1 246 ? 12.781 12.716 19.562 1.00 51.97 246 GLY A N 1
ATOM 1996 C CA . GLY A 1 246 ? 14.179 12.406 19.252 1.00 51.97 246 GLY A CA 1
ATOM 1997 C C . GLY A 1 246 ? 15.124 12.649 20.430 1.00 51.97 246 GLY A C 1
ATOM 1998 O O . GLY A 1 246 ? 16.018 11.846 20.665 1.00 51.97 246 GLY A O 1
ATOM 1999 N N . LYS A 1 247 ? 14.893 13.705 21.224 1.00 62.22 247 LYS A N 1
ATOM 2000 C CA . LYS A 1 247 ? 15.650 13.947 22.466 1.00 62.22 247 LYS A CA 1
ATOM 2001 C C . LYS A 1 247 ? 15.400 12.870 23.521 1.00 62.22 247 LYS A C 1
ATOM 2003 O O . LYS A 1 247 ? 16.353 12.365 24.090 1.00 62.22 247 LYS A O 1
ATOM 2008 N N . LEU A 1 248 ? 14.142 12.478 23.724 1.00 50.78 248 LEU A N 1
ATOM 2009 C CA . LEU A 1 248 ? 13.776 11.435 24.689 1.00 50.78 248 LEU A CA 1
ATOM 2010 C C . LEU A 1 248 ? 14.318 10.050 24.304 1.00 50.78 248 LEU A C 1
ATOM 2012 O O . LEU A 1 248 ? 14.670 9.274 25.183 1.00 50.78 248 LEU A O 1
ATOM 2016 N N . ALA A 1 249 ? 14.402 9.747 23.006 1.00 46.84 249 ALA A N 1
ATOM 2017 C CA . ALA A 1 249 ? 14.991 8.502 22.514 1.00 46.84 249 ALA A CA 1
ATOM 2018 C C . ALA A 1 249 ? 16.527 8.470 22.623 1.00 46.84 249 ALA A C 1
ATOM 2020 O O . ALA A 1 249 ? 17.100 7.391 22.651 1.00 46.84 249 ALA A O 1
ATOM 2021 N N . ALA A 1 250 ? 17.191 9.631 22.685 1.00 47.22 250 ALA A N 1
ATOM 2022 C CA . ALA A 1 250 ? 18.641 9.739 22.876 1.00 47.22 250 ALA A CA 1
ATOM 2023 C C . ALA A 1 250 ? 19.068 9.724 24.359 1.00 47.22 250 ALA A C 1
ATOM 2025 O O . ALA A 1 250 ? 20.258 9.638 24.655 1.00 47.22 250 ALA A O 1
ATOM 2026 N N . GLU A 1 251 ? 18.110 9.844 25.282 1.00 56.31 251 GLU A N 1
ATOM 2027 C CA . GLU A 1 251 ? 18.314 9.813 26.738 1.00 56.31 251 GLU A CA 1
ATOM 2028 C C . GLU A 1 251 ? 18.070 8.414 27.352 1.00 56.31 251 GLU A C 1
ATOM 2030 O O . GLU A 1 251 ? 18.172 8.261 28.570 1.00 56.31 251 GLU A O 1
ATOM 2035 N N . GLN A 1 252 ? 17.761 7.404 26.527 1.00 43.28 252 GLN A N 1
ATOM 2036 C CA . GLN A 1 252 ? 17.586 5.989 26.900 1.00 43.28 252 GLN A CA 1
ATOM 2037 C C . GLN A 1 252 ? 18.690 5.125 26.291 1.00 43.28 252 GLN A C 1
ATOM 2039 O O . GLN A 1 252 ? 19.102 4.162 26.976 1.00 43.28 252 GLN A O 1
#

pLDDT: mean 77.22, std 15.21, range [41.88, 97.56]

Radius of gyration: 19.81 Å; Cα contacts (8 Å, |Δi|>4): 473; chains: 1; bounding box: 45×41×58 Å

Sequence (252 aa):
MNILTPDIARQIIGRGWHVATHEYRNYKGNIEVTQDVGLDYDYCTPEAMQMLVDWKQKFQSFQANFKSIEPEVAGKIARINCNYLYLPKLEVLEVSEARRLSRSIGDVLHIGLQTEPSPEAIEVFIDQSYNFEQSCNYLIDLQLPTLSVDNARILAKHPNEFYLELPFQALTPTALAILSGHIGFRLNLRLTGFDGVKAHAQQVLEVLSRTPCKRAVCVYLDENVVRFESEERDWGRWKRRMDRMGKLAAEQ

Solvent-accessible surface area (backbone atoms only — not comparable to full-atom values): 13289 Å² total; per-residue (Å²): 132,89,67,82,47,72,70,54,48,52,60,33,56,79,47,57,39,44,76,52,77,48,79,45,69,46,100,86,70,48,82,45,75,45,35,35,39,38,38,44,54,96,44,75,41,63,66,53,38,44,52,55,39,71,62,73,54,75,31,45,31,38,36,39,45,34,62,65,70,55,54,68,43,26,47,32,55,17,56,34,48,24,42,31,38,38,34,67,51,24,38,55,53,48,53,66,32,21,51,28,45,39,61,38,68,34,39,30,44,36,40,18,34,68,37,65,54,52,52,67,15,52,45,43,31,66,55,58,91,73,52,86,89,66,46,88,59,46,34,45,34,39,33,34,56,49,56,53,62,63,46,26,55,48,60,18,61,40,67,40,44,38,36,40,36,32,36,42,87,31,60,39,74,67,30,46,57,41,44,60,59,38,69,20,68,28,42,38,40,39,30,32,81,48,90,72,67,60,69,62,54,49,51,55,49,53,58,38,72,75,31,86,33,30,32,44,34,44,41,41,84,80,78,58,67,54,75,47,78,55,86,55,86,52,61,69,60,51,50,58,46,52,57,49,51,55,52,59,64,72,76,109

Mean predicted aligned error: 10.17 Å